Protein AF-A0A969KIC5-F1 (afdb_monomer)

Sequence (297 aa):
MKNYTYLIVLMLLSTVVNAKIATIKGKVTSPREQTVHLSMYADLITFEPMQYEVTLNDDNTFSIDVQLFESTVATLTHGNSSIEIFLEAEDNLNIEFHGWDLEATALFSGKGGENNYYLNKSSRKFKRLSDDYITYQMSHLNPDDFKSYMDKMRQKRLAFLEKVKSEINFSPAFDAYAKADIHYWWAHSLMQYRWEHPFYNDLVAPMALPDTYFSFLNEIAIKNDDAVSNLKYIYFLDQYLEYKNSKEVRYNKYGAPIREDYRGAKRFWMEKRCIMFWRMRFTLSVKTKTLIQLEMK

Structure (mmCIF, N/CA/C/O backbone):
data_AF-A0A969KIC5-F1
#
_entry.id   AF-A0A969KIC5-F1
#
loop_
_atom_site.group_PDB
_atom_site.id
_atom_site.type_symbol
_atom_site.label_atom_id
_atom_site.label_alt_id
_atom_site.label_comp_id
_atom_site.label_asym_id
_atom_site.label_entity_id
_atom_site.label_seq_id
_atom_site.pdbx_PDB_ins_code
_atom_site.Cartn_x
_atom_site.Cartn_y
_atom_site.Cartn_z
_atom_site.occupancy
_atom_site.B_iso_or_equiv
_atom_site.auth_seq_id
_atom_site.auth_comp_id
_atom_site.auth_asym_id
_atom_site.auth_atom_id
_atom_site.pdbx_PDB_model_num
ATOM 1 N N . MET A 1 1 ? 24.649 -55.116 17.431 1.00 45.09 1 MET A N 1
ATOM 2 C CA . MET A 1 1 ? 23.907 -54.309 16.439 1.00 45.09 1 MET A CA 1
ATOM 3 C C . MET A 1 1 ? 23.071 -53.306 17.211 1.00 45.09 1 MET A C 1
ATOM 5 O O . MET A 1 1 ? 22.211 -53.720 17.972 1.00 45.09 1 MET A O 1
ATOM 9 N N . LYS A 1 2 ? 23.467 -52.030 17.169 1.00 45.47 2 LYS A N 1
ATOM 10 C CA . LYS A 1 2 ? 22.952 -50.967 18.041 1.00 45.47 2 LYS A CA 1
ATOM 11 C C . LYS A 1 2 ? 21.660 -50.369 17.478 1.00 45.47 2 LYS A C 1
ATOM 13 O O . LYS A 1 2 ? 21.526 -50.189 16.274 1.00 45.47 2 LYS A O 1
ATOM 18 N N . ASN A 1 3 ? 20.756 -50.086 18.405 1.00 52.81 3 ASN A N 1
ATOM 19 C CA . ASN A 1 3 ? 19.441 -49.473 18.270 1.00 52.81 3 ASN A CA 1
ATOM 20 C C . ASN A 1 3 ? 19.463 -48.179 17.432 1.00 52.81 3 ASN A C 1
ATOM 22 O O . ASN A 1 3 ? 19.987 -47.168 17.889 1.00 52.81 3 ASN A O 1
ATOM 26 N N . TYR A 1 4 ? 18.836 -48.200 16.252 1.00 52.50 4 TYR A N 1
ATOM 27 C CA . TYR A 1 4 ? 18.540 -47.002 15.444 1.00 52.50 4 TYR A CA 1
ATOM 28 C C . TYR A 1 4 ? 17.033 -46.745 15.274 1.00 52.50 4 TYR A C 1
ATOM 30 O O . TYR A 1 4 ? 16.631 -45.832 14.562 1.00 52.50 4 TYR A O 1
ATOM 38 N N . THR A 1 5 ? 16.172 -47.504 15.955 1.00 52.22 5 THR A N 1
ATOM 39 C CA . THR A 1 5 ? 14.711 -47.395 15.814 1.00 52.22 5 THR A CA 1
ATOM 40 C C . THR A 1 5 ? 14.075 -46.234 16.584 1.00 52.22 5 THR A C 1
ATOM 42 O O . THR A 1 5 ? 12.902 -45.954 16.373 1.00 52.22 5 THR A O 1
ATOM 45 N N . TYR A 1 6 ? 14.829 -45.501 17.410 1.00 50.88 6 TYR A N 1
ATOM 46 C CA . TYR A 1 6 ? 14.308 -44.342 18.154 1.00 50.88 6 TYR A CA 1
ATOM 47 C C . TYR A 1 6 ? 14.596 -42.978 17.508 1.00 50.88 6 TYR A C 1
ATOM 49 O O . TYR A 1 6 ? 14.107 -41.970 18.009 1.00 50.88 6 TYR A O 1
ATOM 57 N N . LEU A 1 7 ? 15.338 -42.912 16.392 1.00 46.47 7 LEU A N 1
ATOM 58 C CA . LEU A 1 7 ? 15.704 -41.620 15.789 1.00 46.47 7 LEU A CA 1
ATOM 59 C C . LEU A 1 7 ? 14.705 -41.087 14.744 1.00 46.47 7 LEU A C 1
ATOM 61 O O . LEU A 1 7 ? 14.813 -39.933 14.352 1.00 46.47 7 LEU A O 1
ATOM 65 N N . ILE A 1 8 ? 13.730 -41.890 14.300 1.00 49.88 8 ILE A N 1
ATOM 66 C CA . ILE A 1 8 ? 12.783 -41.493 13.234 1.00 49.88 8 ILE A CA 1
ATOM 67 C C . ILE A 1 8 ? 11.450 -40.961 13.797 1.00 49.88 8 ILE A C 1
ATOM 69 O O . ILE A 1 8 ? 10.728 -40.249 13.109 1.00 49.88 8 ILE A O 1
ATOM 73 N N . VAL A 1 9 ? 11.140 -41.201 15.076 1.00 44.19 9 VAL A N 1
ATOM 74 C CA . VAL A 1 9 ? 9.880 -40.730 15.694 1.00 44.19 9 VAL A CA 1
ATOM 75 C C . VAL A 1 9 ? 9.958 -39.264 16.163 1.00 44.19 9 VAL A C 1
ATOM 77 O O . VAL A 1 9 ? 8.931 -38.642 16.409 1.00 44.19 9 VAL A O 1
ATOM 80 N N . LEU A 1 10 ? 11.149 -38.652 16.208 1.00 43.41 10 LEU A N 1
ATOM 81 C CA . LEU A 1 10 ? 11.321 -37.259 16.652 1.00 43.41 10 LEU A CA 1
ATOM 82 C C . LEU A 1 10 ? 11.223 -36.205 15.525 1.00 43.41 10 LEU A C 1
ATOM 84 O O . LEU A 1 10 ? 11.461 -35.028 15.775 1.00 43.41 10 LEU A O 1
ATOM 88 N N . MET A 1 11 ? 10.876 -36.605 14.295 1.00 44.38 11 MET A N 1
ATOM 89 C CA . MET A 1 11 ? 10.764 -35.714 13.122 1.00 44.38 11 MET A CA 1
ATOM 90 C C . MET A 1 11 ? 9.308 -35.468 12.678 1.00 44.38 11 MET A C 1
ATOM 92 O O . MET A 1 11 ? 9.053 -35.085 11.542 1.00 44.38 11 MET A O 1
ATOM 96 N N . LEU A 1 12 ? 8.349 -35.691 13.582 1.00 46.16 12 LEU A N 1
ATOM 97 C CA . LEU A 1 12 ? 6.929 -35.352 13.420 1.00 46.16 12 LEU A CA 1
ATOM 98 C C . LEU A 1 12 ? 6.466 -34.342 14.485 1.00 46.16 12 LEU A C 1
ATOM 100 O O . LEU A 1 12 ? 5.304 -34.330 14.875 1.00 46.16 12 LEU A O 1
ATOM 104 N N . LEU A 1 13 ? 7.350 -33.444 14.937 1.00 45.72 13 LEU A N 1
ATOM 105 C CA . LEU A 1 13 ? 6.880 -32.127 15.370 1.00 45.72 13 LEU A CA 1
ATOM 106 C C . LEU A 1 13 ? 6.579 -31.330 14.098 1.00 45.72 13 LEU A C 1
ATOM 108 O O . LEU A 1 13 ? 7.362 -30.491 13.659 1.00 45.72 13 LEU A O 1
ATOM 112 N N . SER A 1 14 ? 5.441 -31.627 13.470 1.00 47.59 14 SER A N 1
ATOM 113 C CA . SER A 1 14 ? 4.780 -30.627 12.645 1.00 47.59 14 SER A CA 1
ATOM 114 C C . SER A 1 14 ? 4.583 -29.424 13.555 1.00 47.59 14 SER A C 1
ATOM 116 O O . SER A 1 14 ? 3.845 -29.514 14.539 1.00 47.59 14 SER A O 1
ATOM 118 N N . THR A 1 15 ? 5.282 -28.326 13.287 1.00 48.81 15 THR A N 1
ATOM 119 C CA . THR A 1 15 ? 4.901 -27.031 13.834 1.00 48.81 15 THR A CA 1
ATOM 120 C C . THR A 1 15 ? 3.449 -26.836 13.440 1.00 48.81 15 THR A C 1
ATOM 122 O O . THR A 1 15 ? 3.148 -26.571 12.277 1.00 48.81 15 THR A O 1
ATOM 125 N N . VAL A 1 16 ? 2.535 -27.054 14.384 1.00 50.59 16 VAL A N 1
ATOM 126 C CA . VAL A 1 16 ? 1.173 -26.569 14.242 1.00 50.59 16 VAL A CA 1
ATOM 127 C C . VAL A 1 16 ? 1.362 -25.063 14.198 1.00 50.59 16 VAL A C 1
ATOM 129 O O . VAL A 1 16 ? 1.680 -24.456 15.222 1.00 50.59 16 VAL A O 1
ATOM 132 N N . VAL A 1 17 ? 1.323 -24.482 12.997 1.00 55.88 17 VAL A N 1
ATOM 133 C CA . VAL A 1 17 ? 1.267 -23.031 12.843 1.00 55.88 17 VAL A CA 1
ATOM 134 C C . VAL A 1 17 ? -0.050 -22.651 13.489 1.00 55.88 17 VAL A C 1
ATOM 136 O O . VAL A 1 17 ? -1.122 -22.864 12.929 1.00 55.88 17 VAL A O 1
ATOM 139 N N . ASN A 1 18 ? 0.033 -22.259 14.754 1.00 62.75 18 ASN A N 1
ATOM 140 C CA . ASN A 1 18 ? -1.142 -21.996 15.548 1.00 62.75 18 ASN A CA 1
ATOM 141 C C . ASN A 1 18 ? -1.641 -20.630 15.096 1.00 62.75 18 ASN A C 1
ATOM 143 O O . ASN A 1 18 ? -0.952 -19.633 15.319 1.00 62.75 18 ASN A O 1
ATOM 147 N N . ALA A 1 19 ? -2.773 -20.609 14.392 1.00 73.19 19 ALA A N 1
ATOM 148 C CA . ALA A 1 19 ? -3.391 -19.370 13.957 1.00 73.19 19 ALA A CA 1
ATOM 149 C C . ALA A 1 19 ? -3.597 -18.482 15.188 1.00 73.19 19 ALA A C 1
ATOM 151 O O . ALA A 1 19 ? -4.189 -18.904 16.186 1.00 73.19 19 ALA A O 1
ATOM 152 N N . LYS A 1 20 ? -3.045 -17.272 15.144 1.00 88.06 20 LYS A N 1
ATOM 153 C CA . LYS A 1 20 ? -3.158 -16.309 16.238 1.00 88.06 20 LYS A CA 1
ATOM 154 C C . LYS A 1 20 ? -4.278 -15.334 15.928 1.00 88.06 20 LYS A C 1
ATOM 156 O O . LYS A 1 20 ? -4.526 -15.023 14.770 1.00 88.06 20 LYS A O 1
ATOM 161 N N . ILE A 1 21 ? -4.959 -14.854 16.960 1.00 93.44 21 ILE A N 1
ATOM 162 C CA . ILE A 1 21 ? -6.089 -13.941 16.785 1.00 93.44 21 ILE A CA 1
ATOM 163 C C . ILE A 1 21 ? -5.585 -12.499 16.843 1.00 93.44 21 ILE A C 1
ATOM 165 O O . ILE A 1 21 ? -4.822 -12.148 17.743 1.00 93.44 21 ILE A O 1
ATOM 169 N N . ALA A 1 22 ? -6.021 -11.679 15.893 1.00 96.75 22 ALA A N 1
ATOM 170 C CA . ALA A 1 22 ? -6.024 -10.227 15.997 1.00 96.75 22 ALA A CA 1
ATOM 171 C C . ALA A 1 22 ? -7.465 -9.755 16.184 1.00 96.75 22 ALA A C 1
ATOM 173 O O . ALA A 1 22 ? -8.355 -10.177 15.446 1.00 96.75 22 ALA A O 1
ATOM 174 N N . THR A 1 23 ? -7.692 -8.875 17.151 1.00 98.00 23 THR A N 1
ATOM 175 C CA . THR A 1 23 ? -9.021 -8.342 17.444 1.00 98.00 23 THR A CA 1
ATOM 176 C C . THR A 1 23 ? -9.088 -6.884 17.012 1.00 98.00 23 THR A C 1
ATOM 178 O O . THR A 1 23 ? -8.316 -6.049 17.487 1.00 98.00 23 THR A O 1
ATOM 181 N N . ILE A 1 24 ? -10.035 -6.567 16.131 1.00 98.38 24 ILE A N 1
ATOM 182 C CA . ILE A 1 24 ? -10.383 -5.194 15.763 1.00 98.38 24 ILE A CA 1
ATOM 183 C C . ILE A 1 24 ? -11.684 -4.833 16.458 1.00 98.38 24 ILE A C 1
ATOM 185 O O . ILE A 1 24 ? -12.711 -5.467 16.235 1.00 98.38 24 ILE A O 1
ATOM 189 N N . LYS A 1 25 ? -11.653 -3.782 17.266 1.00 98.44 25 LYS A N 1
ATOM 190 C CA . LYS A 1 25 ? -12.832 -3.165 17.865 1.00 98.44 25 LYS A CA 1
ATOM 191 C C . LYS A 1 25 ? -12.996 -1.768 17.313 1.00 98.44 25 LYS A C 1
ATOM 193 O O . LYS A 1 25 ? -12.024 -1.112 16.939 1.00 98.44 25 LYS A O 1
ATOM 198 N N . GLY A 1 26 ? -14.219 -1.274 17.298 1.00 97.88 26 GLY A N 1
ATOM 199 C CA . GLY A 1 26 ? -14.413 0.108 16.914 1.00 97.88 26 GLY A CA 1
ATOM 200 C C . GLY A 1 26 ? -15.764 0.669 17.266 1.00 97.88 26 GLY A C 1
ATOM 201 O O . GLY A 1 26 ? -16.660 -0.044 17.716 1.00 97.88 26 GLY A O 1
ATOM 202 N N . LYS A 1 27 ? -15.875 1.978 17.059 1.00 98.38 27 LYS A N 1
ATOM 203 C CA . LYS A 1 27 ? -17.087 2.755 17.283 1.00 98.38 27 LYS A CA 1
ATOM 204 C C . LYS A 1 27 ? -17.329 3.678 16.101 1.00 98.38 27 LYS A C 1
ATOM 206 O O . LYS A 1 27 ? -16.450 4.454 15.720 1.00 98.38 27 LYS A O 1
ATOM 211 N N . VAL A 1 28 ? -18.538 3.616 15.554 1.00 98.31 28 VAL A N 1
ATOM 212 C CA . VAL A 1 28 ? -18.959 4.457 14.436 1.00 98.31 28 VAL A CA 1
ATOM 213 C C . VAL A 1 28 ? -19.839 5.583 14.961 1.00 98.31 28 VAL A C 1
ATOM 215 O O . VAL A 1 28 ? -20.953 5.367 15.431 1.00 98.31 28 VAL A O 1
ATOM 218 N N . THR A 1 29 ? -19.351 6.816 14.887 1.00 97.75 29 THR A N 1
ATOM 219 C CA . THR A 1 29 ? -20.169 7.997 15.185 1.00 97.75 29 THR A CA 1
ATOM 220 C C . THR A 1 29 ? -21.013 8.352 13.964 1.00 97.75 29 THR A C 1
ATOM 222 O O . THR A 1 29 ? -20.494 8.402 12.851 1.00 97.75 29 THR A O 1
ATOM 225 N N . SER A 1 30 ? -22.316 8.584 14.159 1.00 96.38 30 SER A N 1
ATOM 226 C CA . SER A 1 30 ? -23.270 8.879 13.075 1.00 96.38 30 SER A CA 1
ATOM 227 C C . SER A 1 30 ? -23.182 7.866 11.915 1.00 96.38 30 SER A C 1
ATOM 229 O O . SER A 1 30 ? -22.809 8.254 10.801 1.00 96.38 30 SER A O 1
ATOM 231 N N . PRO A 1 31 ? -23.454 6.570 12.172 1.00 95.00 31 PRO A N 1
ATOM 232 C CA . PRO A 1 31 ? -23.294 5.521 11.171 1.00 95.00 31 PRO A CA 1
ATOM 233 C C . PRO A 1 31 ? -24.141 5.805 9.931 1.00 95.00 31 PRO A C 1
ATOM 235 O O . PRO A 1 31 ? -25.306 6.196 10.026 1.00 95.00 31 PRO A O 1
ATOM 238 N N . ARG A 1 32 ? -23.538 5.612 8.756 1.00 92.75 32 ARG A N 1
ATOM 239 C CA . ARG A 1 32 ? -24.237 5.731 7.470 1.00 92.75 32 ARG A CA 1
ATOM 240 C C . ARG A 1 32 ? -24.986 4.444 7.126 1.00 92.75 32 ARG A C 1
ATOM 242 O O . ARG A 1 32 ? -26.032 4.488 6.487 1.00 92.75 32 ARG A O 1
ATOM 249 N N . GLU A 1 33 ? -24.436 3.319 7.563 1.00 94.88 33 GLU A N 1
ATOM 250 C CA . GLU A 1 33 ? -24.971 1.967 7.414 1.00 94.88 33 GLU A CA 1
ATOM 251 C C . GLU A 1 33 ? -24.835 1.228 8.746 1.00 94.88 33 GLU A C 1
ATOM 253 O O . GLU A 1 33 ? -24.077 1.652 9.612 1.00 94.88 33 GLU A O 1
ATOM 258 N N . GLN A 1 34 ? -25.551 0.119 8.926 1.00 96.56 34 GLN A N 1
ATOM 259 C CA . GLN A 1 34 ? -25.470 -0.664 10.166 1.00 96.56 34 GLN A CA 1
ATOM 260 C C . GLN A 1 34 ? -24.435 -1.789 10.109 1.00 96.56 34 GLN A C 1
ATOM 262 O O . GLN A 1 34 ? -24.426 -2.659 10.976 1.00 96.56 34 GLN A O 1
ATOM 267 N N . THR A 1 35 ? -23.560 -1.786 9.104 1.00 97.56 35 THR A N 1
ATOM 268 C CA . THR A 1 35 ? -22.546 -2.820 8.894 1.00 97.56 35 THR A CA 1
ATOM 269 C C . THR A 1 35 ? -21.146 -2.228 8.777 1.00 97.56 35 THR A C 1
ATOM 271 O O . THR A 1 35 ? -20.933 -1.085 8.360 1.00 97.56 35 THR A O 1
ATOM 274 N N . VAL A 1 36 ? -20.166 -3.037 9.163 1.00 98.06 36 VAL A N 1
ATOM 275 C CA . VAL A 1 36 ? -18.746 -2.826 8.898 1.00 98.06 36 VAL A CA 1
ATOM 276 C C . VAL A 1 36 ? -18.223 -4.079 8.214 1.00 98.06 36 VAL A C 1
ATOM 278 O O . VAL A 1 36 ? -18.491 -5.197 8.658 1.00 98.06 36 VAL A O 1
ATOM 281 N N . HIS A 1 37 ? -17.473 -3.886 7.134 1.00 98.12 37 HIS A N 1
ATOM 282 C CA . HIS A 1 37 ? -16.877 -4.972 6.369 1.00 98.12 37 HIS A CA 1
ATOM 283 C C . HIS A 1 37 ? -15.360 -4.942 6.524 1.00 98.12 37 HIS A C 1
ATOM 285 O O . HIS A 1 37 ? -14.740 -3.880 6.463 1.00 98.12 37 HIS A O 1
ATOM 291 N N . LEU A 1 38 ? -14.755 -6.113 6.678 1.00 98.12 38 LEU A N 1
ATOM 292 C CA . LEU A 1 38 ? -13.312 -6.298 6.628 1.00 98.12 38 LEU A CA 1
ATOM 293 C C . LEU A 1 38 ? -12.993 -7.299 5.523 1.00 98.12 38 LEU A C 1
ATOM 295 O O . LEU A 1 38 ? -13.534 -8.401 5.522 1.00 98.12 38 LEU A O 1
ATOM 299 N N . SER A 1 39 ? -12.115 -6.940 4.594 1.00 96.69 39 SER A N 1
ATOM 300 C CA . SER A 1 39 ? -11.694 -7.828 3.508 1.00 96.69 39 SER A CA 1
ATOM 301 C C . SER A 1 39 ? -10.179 -7.906 3.407 1.00 96.69 39 SER A C 1
ATOM 303 O O . SER A 1 39 ? -9.510 -6.879 3.459 1.00 96.69 39 SER A O 1
ATOM 305 N N . MET A 1 40 ? -9.643 -9.101 3.200 1.00 94.00 40 MET A N 1
ATOM 306 C CA . MET A 1 40 ? -8.222 -9.346 2.950 1.00 94.00 40 MET A CA 1
ATOM 307 C C . MET A 1 40 ? -8.044 -10.581 2.062 1.00 94.00 40 MET A C 1
ATOM 309 O O . MET A 1 40 ? -9.027 -11.188 1.629 1.00 94.00 40 MET A O 1
ATOM 313 N N . TYR A 1 41 ? -6.798 -10.961 1.796 1.00 89.12 41 TYR A N 1
ATOM 314 C CA . TYR A 1 41 ? -6.479 -12.260 1.212 1.00 89.12 41 TYR A CA 1
ATOM 315 C C . TYR A 1 41 ? -5.992 -13.200 2.313 1.00 89.12 41 TYR A C 1
ATOM 317 O O . TYR A 1 41 ? -5.125 -12.821 3.095 1.00 89.12 41 TYR A O 1
ATOM 325 N N . ALA A 1 42 ? -6.544 -14.412 2.363 1.00 83.50 42 ALA A N 1
ATOM 326 C CA . ALA A 1 42 ? -6.047 -15.477 3.233 1.00 83.50 42 ALA A CA 1
ATOM 327 C C . ALA A 1 42 ? -4.637 -15.925 2.811 1.00 83.50 42 ALA A C 1
ATOM 329 O O . ALA A 1 42 ? -3.823 -16.297 3.650 1.00 83.50 42 ALA A O 1
ATOM 330 N N . ASP A 1 43 ? -4.366 -15.863 1.505 1.00 80.25 43 ASP A N 1
ATOM 331 C CA . ASP A 1 43 ? -3.092 -16.196 0.877 1.00 80.25 43 ASP A CA 1
ATOM 332 C C . ASP A 1 43 ? -2.892 -15.281 -0.349 1.00 80.25 43 ASP A C 1
ATOM 334 O O . ASP A 1 43 ? -3.729 -15.231 -1.258 1.00 80.25 43 ASP A O 1
ATOM 338 N N . LEU A 1 44 ? -1.785 -14.529 -0.372 1.00 78.25 44 LEU A N 1
ATOM 339 C CA . LEU A 1 44 ? -1.452 -13.584 -1.447 1.00 78.25 44 LEU A CA 1
ATOM 340 C C . LEU A 1 44 ? -0.955 -14.251 -2.739 1.00 78.25 44 LEU A C 1
ATOM 342 O O . LEU A 1 44 ? -0.896 -13.597 -3.778 1.00 78.25 44 LEU A O 1
ATOM 346 N N . ILE A 1 45 ? -0.607 -15.536 -2.703 1.00 76.00 45 ILE A N 1
ATOM 347 C CA . ILE A 1 45 ? -0.204 -16.323 -3.872 1.00 76.00 45 ILE A CA 1
ATOM 348 C C . ILE A 1 45 ? -1.445 -16.834 -4.605 1.00 76.00 45 ILE A C 1
ATOM 350 O O . ILE A 1 45 ? -1.537 -16.735 -5.833 1.00 76.00 45 ILE A O 1
ATOM 354 N N . THR A 1 46 ? -2.411 -17.393 -3.871 1.00 80.31 46 THR A N 1
ATOM 355 C CA . THR A 1 46 ? -3.658 -17.913 -4.461 1.00 80.31 46 THR A CA 1
ATOM 356 C C . THR A 1 46 ? -4.717 -16.829 -4.663 1.00 80.31 46 THR A C 1
ATOM 358 O O . THR A 1 46 ? -5.636 -17.029 -5.463 1.00 80.31 46 THR A O 1
ATOM 361 N N . PHE A 1 47 ? -4.563 -15.674 -4.002 1.00 82.19 47 PHE A N 1
ATOM 362 C CA . PHE A 1 47 ? -5.552 -14.594 -3.931 1.00 82.19 47 PHE A CA 1
ATOM 363 C C . PHE A 1 47 ? -6.907 -15.076 -3.395 1.00 82.19 47 PHE A C 1
ATOM 365 O O . PHE A 1 47 ? -7.962 -14.599 -3.824 1.00 82.19 47 PHE A O 1
ATOM 372 N N . GLU A 1 48 ? -6.891 -16.040 -2.473 1.00 85.06 48 GLU A N 1
ATOM 373 C CA . GLU A 1 48 ? -8.103 -16.514 -1.814 1.00 85.06 48 GLU A CA 1
ATOM 374 C C . GLU A 1 48 ? -8.672 -15.399 -0.918 1.00 85.06 48 GLU A C 1
ATOM 376 O O . GLU A 1 48 ? -7.980 -14.936 -0.008 1.00 85.06 48 GLU A O 1
ATOM 381 N N . PRO A 1 49 ? -9.897 -14.907 -1.176 1.00 89.06 49 PRO A N 1
ATOM 382 C CA . PRO A 1 49 ? -10.460 -13.809 -0.407 1.00 89.06 49 PRO A CA 1
ATOM 383 C C . PRO A 1 49 ? -10.921 -14.286 0.973 1.00 89.06 49 PRO A C 1
ATOM 385 O O . PRO A 1 49 ? -11.558 -15.328 1.106 1.00 89.06 49 PRO A O 1
ATOM 388 N N . MET A 1 50 ? -10.683 -13.460 1.984 1.00 91.62 50 MET A N 1
ATOM 389 C CA . MET A 1 50 ? -11.232 -13.604 3.328 1.00 91.62 50 MET A CA 1
ATOM 390 C C . MET A 1 50 ? -12.032 -12.347 3.660 1.00 91.62 50 MET A C 1
ATOM 392 O O . MET A 1 50 ? -11.541 -11.229 3.492 1.00 91.62 50 MET A O 1
ATOM 396 N N . GLN A 1 51 ? -13.281 -12.521 4.089 1.00 95.44 51 GLN A N 1
ATOM 397 C CA . GLN A 1 51 ? -14.202 -11.417 4.341 1.00 95.44 51 GLN A CA 1
ATOM 398 C C . GLN A 1 51 ? -14.962 -11.624 5.645 1.00 95.44 51 GLN A C 1
ATOM 400 O O . GLN A 1 51 ? -15.375 -12.736 5.967 1.00 95.44 51 GLN A O 1
ATOM 405 N N . TYR A 1 52 ? -15.176 -10.524 6.353 1.00 96.94 52 TYR A N 1
ATOM 406 C CA . TYR A 1 52 ? -16.006 -10.436 7.540 1.00 96.94 52 TYR A CA 1
ATOM 407 C C . TYR A 1 52 ? -17.016 -9.316 7.335 1.00 96.94 52 TYR A C 1
ATOM 409 O O . TYR A 1 52 ? -16.681 -8.251 6.816 1.00 96.94 52 TYR A O 1
ATOM 417 N N . GLU A 1 53 ? -18.239 -9.550 7.781 1.00 97.44 53 GLU A N 1
ATOM 418 C CA . GLU A 1 53 ? -19.288 -8.547 7.867 1.00 97.44 53 GLU A CA 1
ATOM 419 C C . GLU A 1 53 ? -19.865 -8.613 9.274 1.00 97.44 53 GLU A C 1
ATOM 421 O O . GLU A 1 53 ? -20.249 -9.686 9.741 1.00 97.44 53 GLU A O 1
ATOM 426 N N . VAL A 1 54 ? -19.878 -7.476 9.963 1.00 97.69 54 VAL A N 1
ATOM 427 C CA . VAL A 1 54 ? -20.398 -7.371 11.326 1.00 97.69 54 VAL A CA 1
ATOM 428 C C . VAL A 1 54 ? -21.418 -6.249 11.383 1.00 97.69 54 VAL A C 1
ATOM 430 O O . VAL A 1 54 ? -21.175 -5.144 10.896 1.00 97.69 54 VAL A O 1
ATOM 433 N N . THR A 1 55 ? -22.570 -6.548 11.978 1.00 98.12 55 THR A N 1
ATOM 434 C CA . THR A 1 55 ? -23.598 -5.556 12.293 1.00 98.12 55 THR A CA 1
ATOM 435 C C . THR A 1 55 ? -23.193 -4.779 13.541 1.00 98.12 55 THR A C 1
ATOM 437 O O . THR A 1 55 ? -22.681 -5.363 14.496 1.00 98.12 55 THR A O 1
ATOM 440 N N . LEU A 1 56 ? -23.410 -3.466 13.533 1.00 98.19 56 LEU A N 1
ATOM 441 C CA . LEU A 1 56 ? -23.163 -2.618 14.694 1.00 98.19 56 LEU A CA 1
ATOM 442 C C . LEU A 1 56 ? -24.082 -3.010 15.861 1.00 98.19 56 LEU A C 1
ATOM 444 O O . LEU A 1 56 ? -25.255 -3.324 15.665 1.00 98.19 56 LEU A O 1
ATOM 448 N N . ASN A 1 57 ? -23.546 -2.953 17.077 1.00 98.06 57 ASN A N 1
ATOM 449 C CA . ASN A 1 57 ? -24.333 -3.037 18.304 1.00 98.06 57 ASN A CA 1
ATOM 450 C C . ASN A 1 57 ? -25.197 -1.773 18.481 1.00 98.06 57 ASN A C 1
ATOM 452 O O . ASN A 1 57 ? -24.949 -0.748 17.844 1.00 98.06 57 ASN A O 1
ATOM 456 N N . ASP A 1 58 ? -26.147 -1.804 19.421 1.00 97.12 58 ASP A N 1
ATOM 457 C CA . ASP A 1 58 ? -27.042 -0.671 19.727 1.00 97.12 58 ASP A CA 1
ATOM 458 C C . ASP A 1 58 ? -26.299 0.631 20.103 1.00 97.12 58 ASP A C 1
ATOM 460 O O . ASP A 1 58 ? -26.825 1.731 19.935 1.00 97.12 58 ASP A O 1
ATOM 464 N N . ASP A 1 59 ? -25.062 0.528 20.600 1.00 97.44 59 ASP A N 1
ATOM 465 C CA . ASP A 1 59 ? -24.186 1.658 20.936 1.00 97.44 59 ASP A CA 1
ATOM 466 C C . ASP A 1 59 ? -23.234 2.075 19.790 1.00 97.44 59 ASP A C 1
ATOM 468 O O . ASP A 1 59 ? -22.301 2.863 19.994 1.00 97.44 59 ASP A O 1
ATOM 472 N N . ASN A 1 60 ? -23.492 1.574 18.577 1.00 98.25 60 ASN A N 1
ATOM 473 C CA . ASN A 1 60 ? -22.705 1.733 17.352 1.00 98.25 60 ASN A CA 1
ATOM 474 C C . ASN A 1 60 ? -21.268 1.192 17.438 1.00 98.25 60 ASN A C 1
ATOM 476 O O . ASN A 1 60 ? -20.371 1.679 16.738 1.00 98.25 60 ASN A O 1
ATOM 480 N N . THR A 1 61 ? -21.024 0.206 18.301 1.00 98.56 61 THR A N 1
ATOM 481 C CA . THR A 1 61 ? -19.734 -0.492 18.375 1.00 98.56 61 THR A CA 1
ATOM 482 C C . THR A 1 61 ? -19.707 -1.759 17.523 1.00 98.56 61 THR A C 1
ATOM 484 O O . THR A 1 61 ? -20.748 -2.308 17.169 1.00 98.56 61 THR A O 1
ATOM 487 N N . PHE A 1 62 ? -18.508 -2.242 17.192 1.00 98.50 62 PHE A N 1
ATOM 488 C CA . PHE A 1 62 ? -18.292 -3.534 16.536 1.00 98.50 62 PHE A CA 1
ATOM 489 C C . PHE A 1 62 ? -17.028 -4.225 17.061 1.00 98.50 62 PHE A C 1
ATOM 491 O O . PHE A 1 62 ? -16.137 -3.577 17.616 1.00 98.50 62 PHE A O 1
ATOM 498 N N . SER A 1 63 ? -16.945 -5.543 16.859 1.00 98.25 63 SER A N 1
ATOM 499 C CA . SER A 1 63 ? -15.758 -6.356 17.142 1.00 98.25 63 SER A CA 1
ATOM 500 C C . SER A 1 63 ? -15.595 -7.433 16.070 1.00 98.25 63 SER A C 1
ATOM 502 O O . SER A 1 63 ? -16.566 -8.100 15.721 1.00 98.25 63 SER A O 1
ATOM 504 N N . ILE A 1 64 ? -14.377 -7.609 15.564 1.00 98.00 64 ILE A N 1
ATOM 505 C CA . ILE A 1 64 ? -14.003 -8.622 14.571 1.00 98.00 64 ILE A CA 1
ATOM 506 C C . ILE A 1 64 ? -12.758 -9.341 15.085 1.00 98.00 64 ILE A C 1
ATOM 5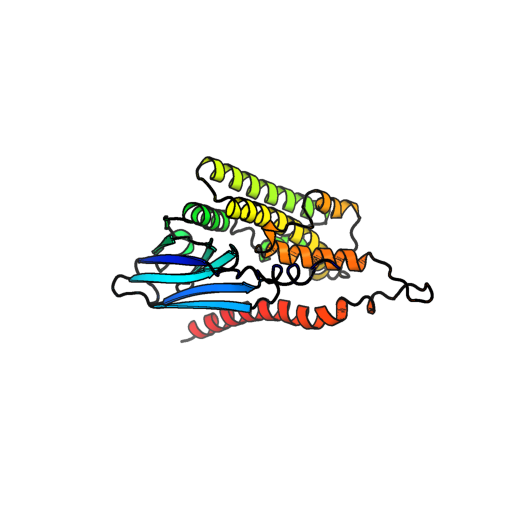08 O O . ILE A 1 64 ? -11.738 -8.698 15.324 1.00 98.00 64 ILE A O 1
ATOM 512 N N . ASP A 1 65 ? -12.835 -10.664 15.212 1.00 96.81 65 ASP A N 1
ATOM 513 C CA . ASP A 1 65 ? -11.684 -11.516 15.511 1.00 96.81 65 ASP A CA 1
ATOM 514 C C . ASP A 1 65 ? -11.200 -12.187 14.224 1.00 96.81 65 ASP A C 1
ATOM 516 O O . ASP A 1 65 ? -11.934 -12.928 13.566 1.00 96.81 65 ASP A O 1
ATOM 520 N N . VAL A 1 66 ? -9.948 -11.918 13.865 1.00 94.88 66 VAL A N 1
ATOM 521 C CA . VAL A 1 66 ? -9.310 -12.410 12.643 1.00 94.88 66 VAL A CA 1
ATOM 522 C C . VAL A 1 66 ? -8.256 -13.439 13.014 1.00 94.88 66 VAL A C 1
ATOM 524 O O . VAL A 1 66 ? -7.378 -13.167 13.830 1.00 94.88 66 VAL A O 1
ATOM 527 N N . GLN A 1 67 ? -8.322 -14.617 12.397 1.00 92.06 67 GLN A N 1
ATOM 528 C CA . GLN A 1 67 ? -7.275 -15.628 12.521 1.00 92.06 67 GLN A CA 1
ATOM 529 C C . GLN A 1 67 ? -6.161 -15.326 11.518 1.00 92.06 67 GLN A C 1
ATOM 531 O O . GLN A 1 67 ? -6.387 -15.340 10.311 1.00 92.06 67 GLN A O 1
ATOM 536 N N . LEU A 1 68 ? -4.964 -15.058 12.031 1.00 88.88 68 LEU A N 1
ATOM 537 C CA . LEU A 1 68 ? -3.778 -14.711 11.261 1.00 88.88 68 LEU A CA 1
ATOM 538 C C . LEU A 1 68 ? -2.730 -15.820 11.342 1.00 88.88 68 LEU A C 1
ATOM 540 O O . LEU A 1 68 ? -2.410 -16.327 12.422 1.00 88.88 68 LEU A O 1
ATOM 544 N N . PHE A 1 69 ? -2.154 -16.143 10.187 1.00 84.50 69 PHE A N 1
ATOM 545 C CA . PHE A 1 69 ? -0.956 -16.978 10.070 1.00 84.50 69 PHE A CA 1
ATOM 546 C C . PHE A 1 69 ? 0.317 -16.126 9.996 1.00 84.50 69 PHE A C 1
ATOM 548 O O . PHE A 1 69 ? 1.361 -16.526 10.505 1.00 84.50 69 PHE A O 1
ATOM 555 N N . GLU A 1 70 ? 0.202 -14.931 9.418 1.00 87.25 70 GLU A N 1
ATOM 556 C CA . GLU A 1 70 ? 1.248 -13.921 9.296 1.00 87.25 70 GLU A CA 1
ATOM 557 C C . GLU A 1 70 ? 0.639 -12.517 9.396 1.00 87.25 70 GLU A C 1
ATOM 559 O O . GLU A 1 70 ? -0.570 -12.339 9.221 1.00 87.25 70 GLU A O 1
ATOM 564 N N . SER A 1 71 ? 1.470 -11.519 9.700 1.00 92.06 71 SER A N 1
ATOM 565 C CA . SER A 1 71 ? 1.031 -10.124 9.723 1.00 92.06 71 SER A CA 1
ATOM 566 C C . SER A 1 71 ? 0.671 -9.665 8.314 1.00 92.06 71 SER A C 1
ATOM 568 O O . SER A 1 71 ? 1.455 -9.863 7.384 1.00 92.06 71 SER A O 1
ATOM 570 N N . THR A 1 72 ? -0.492 -9.040 8.147 1.00 92.31 72 THR A N 1
ATOM 571 C CA . THR A 1 72 ? -1.055 -8.747 6.822 1.00 92.31 72 THR A CA 1
ATOM 572 C C . THR A 1 72 ? -1.844 -7.443 6.800 1.00 92.31 72 THR A C 1
ATOM 574 O O . THR A 1 72 ? -2.168 -6.868 7.841 1.00 92.31 72 THR A O 1
ATOM 577 N N . VAL A 1 73 ? -2.164 -6.974 5.595 1.00 95.44 73 VAL A N 1
ATOM 578 C CA . VAL A 1 73 ? -3.037 -5.820 5.374 1.00 95.44 73 VAL A CA 1
ATOM 579 C C . VAL A 1 73 ? -4.456 -6.289 5.101 1.00 95.44 73 VAL A C 1
ATOM 581 O O . VAL A 1 73 ? -4.698 -7.160 4.267 1.00 95.44 73 VAL A O 1
ATOM 584 N N . ALA A 1 74 ? -5.405 -5.639 5.757 1.00 96.50 74 ALA A N 1
ATOM 585 C CA . ALA A 1 74 ? -6.823 -5.773 5.501 1.00 96.50 74 ALA A CA 1
ATOM 586 C C . ALA A 1 74 ? -7.426 -4.424 5.109 1.00 96.50 74 ALA A C 1
ATOM 588 O O . ALA A 1 74 ? -6.921 -3.362 5.462 1.00 96.50 74 ALA A O 1
ATOM 589 N N . THR A 1 75 ? -8.538 -4.453 4.390 1.00 98.06 75 THR A N 1
ATOM 590 C CA . THR A 1 75 ? -9.329 -3.269 4.065 1.00 98.06 75 THR A CA 1
ATOM 591 C C . THR A 1 75 ? -10.565 -3.241 4.948 1.00 98.06 75 THR A C 1
ATOM 593 O O . THR A 1 75 ? -11.424 -4.116 4.843 1.00 98.06 75 THR A O 1
ATOM 596 N N . LEU A 1 76 ? -10.664 -2.224 5.798 1.00 98.50 76 LEU A N 1
ATOM 597 C CA . LEU A 1 76 ? -11.865 -1.920 6.566 1.00 98.50 76 LEU A CA 1
ATOM 598 C C . LEU A 1 76 ? -12.747 -0.979 5.747 1.00 98.50 76 LEU A C 1
ATOM 600 O O . LEU A 1 76 ? -12.270 0.044 5.259 1.00 98.50 76 LEU A O 1
ATOM 604 N N . THR A 1 77 ? -14.025 -1.314 5.606 1.00 98.19 77 THR A N 1
ATOM 605 C CA . THR A 1 77 ? -14.994 -0.557 4.809 1.00 98.19 77 THR A CA 1
ATOM 606 C C . THR A 1 77 ? -16.259 -0.287 5.614 1.00 98.19 77 THR A C 1
ATOM 608 O O . THR A 1 77 ? -16.784 -1.176 6.286 1.00 98.19 77 THR A O 1
ATOM 611 N N . HIS A 1 78 ? -16.765 0.939 5.510 1.00 97.25 78 HIS A N 1
ATOM 612 C CA . HIS A 1 78 ? -18.068 1.342 6.027 1.00 97.25 78 HIS A CA 1
ATOM 613 C C . HIS A 1 78 ? -18.752 2.261 5.008 1.00 97.25 78 HIS A C 1
ATOM 615 O O . HIS A 1 78 ? -18.223 3.327 4.668 1.00 97.25 78 HIS A O 1
ATOM 621 N N . GLY A 1 79 ? -19.904 1.835 4.481 1.00 93.56 79 GLY A N 1
ATOM 622 C CA . GLY A 1 79 ? -20.541 2.476 3.334 1.00 93.56 79 GLY A CA 1
ATOM 623 C C . GLY A 1 79 ? -19.578 2.650 2.159 1.00 93.56 79 GLY A C 1
ATOM 624 O O . GLY A 1 79 ? -18.954 1.703 1.684 1.00 93.56 79 GLY A O 1
ATOM 625 N N . ASN A 1 80 ? -19.412 3.894 1.708 1.00 92.56 80 ASN A N 1
ATOM 626 C CA . ASN A 1 80 ? -18.577 4.221 0.548 1.00 92.56 80 ASN A CA 1
ATOM 627 C C . ASN A 1 80 ? -17.128 4.594 0.905 1.00 92.56 80 ASN A C 1
ATOM 629 O O . ASN A 1 80 ? -16.393 5.053 0.029 1.00 92.56 80 ASN A O 1
ATOM 633 N N . SER A 1 81 ? -16.719 4.454 2.169 1.00 95.06 81 SER A N 1
ATOM 634 C CA . SER A 1 81 ? -15.379 4.821 2.632 1.00 95.06 81 SER A CA 1
ATOM 635 C C . SER A 1 81 ? -14.613 3.590 3.109 1.00 95.06 81 SER A C 1
ATOM 637 O O . SER A 1 81 ? -15.177 2.707 3.757 1.00 95.06 81 SER A O 1
ATOM 639 N N . SER A 1 82 ? -13.324 3.528 2.777 1.00 96.81 82 SER A N 1
ATOM 640 C CA . SER A 1 82 ? -12.453 2.398 3.098 1.00 96.81 82 SER A CA 1
ATOM 641 C C . SER A 1 82 ? -11.051 2.861 3.474 1.00 96.81 82 SER A C 1
ATOM 643 O O . SER A 1 82 ? -10.535 3.811 2.883 1.00 96.81 82 SER A O 1
ATOM 645 N N . ILE A 1 83 ? -10.418 2.148 4.400 1.00 98.19 83 ILE A N 1
ATOM 646 C CA . ILE A 1 83 ? -9.012 2.327 4.773 1.00 98.19 83 ILE A CA 1
ATOM 647 C C . ILE A 1 83 ? -8.311 0.973 4.802 1.00 98.19 83 ILE A C 1
ATOM 649 O O . ILE A 1 83 ? -8.925 -0.051 5.094 1.00 98.19 83 ILE A O 1
ATOM 653 N N . GLU A 1 84 ? -7.013 0.979 4.531 1.00 97.69 84 GLU A N 1
ATOM 654 C CA . GLU A 1 84 ? -6.154 -0.162 4.830 1.00 97.69 84 GLU A CA 1
ATOM 655 C C . GLU A 1 84 ? -5.758 -0.136 6.308 1.00 97.69 84 GLU A C 1
ATOM 657 O O . GLU A 1 84 ? -5.472 0.930 6.863 1.00 97.69 84 GLU A O 1
ATOM 662 N N . ILE A 1 85 ? -5.735 -1.315 6.923 1.00 98.25 85 ILE A N 1
ATOM 663 C CA . ILE A 1 85 ? -5.222 -1.557 8.265 1.00 98.25 85 ILE A CA 1
ATOM 664 C C . ILE A 1 85 ? -4.212 -2.705 8.229 1.00 98.25 85 ILE A C 1
ATOM 666 O O . ILE A 1 85 ? -4.410 -3.686 7.520 1.00 98.25 85 ILE A O 1
ATOM 670 N N . PHE A 1 86 ? -3.127 -2.586 8.982 1.00 97.69 86 PHE A N 1
ATOM 671 C CA . PHE A 1 86 ? -2.153 -3.645 9.203 1.00 97.69 86 PHE A CA 1
ATOM 672 C C . PHE A 1 86 ? -2.494 -4.383 10.493 1.00 97.69 86 PHE A C 1
ATOM 674 O O . PHE A 1 86 ? -2.715 -3.747 11.527 1.00 97.69 86 PHE A O 1
ATOM 681 N N . LEU A 1 87 ? -2.549 -5.708 10.417 1.00 96.88 87 LEU A N 1
ATOM 682 C CA . LEU A 1 87 ? -2.919 -6.578 11.521 1.00 96.88 87 LEU A CA 1
ATOM 683 C C . LEU A 1 87 ? -1.757 -7.497 11.866 1.00 96.88 87 LEU A C 1
ATOM 685 O O . LEU A 1 87 ? -1.215 -8.183 10.998 1.00 96.88 87 LEU A O 1
ATOM 689 N N . GLU A 1 88 ? -1.420 -7.541 13.147 1.00 95.25 88 GLU A N 1
ATOM 690 C CA . GLU A 1 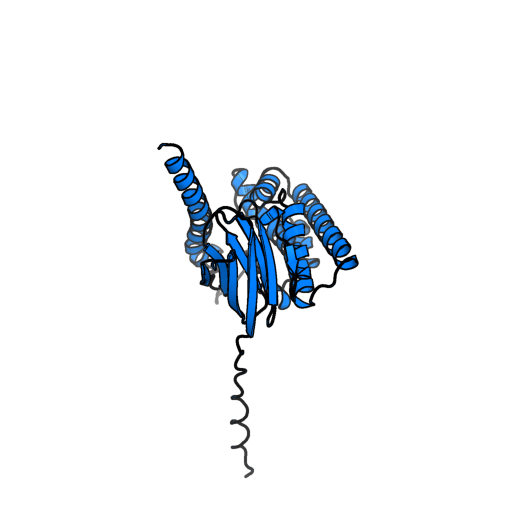88 ? -0.457 -8.476 13.706 1.00 95.25 88 GLU A CA 1
ATOM 691 C C . GLU A 1 88 ? -1.122 -9.408 14.708 1.00 95.25 88 GLU A C 1
ATOM 693 O O . GLU A 1 88 ? -2.162 -9.121 15.305 1.00 95.25 88 GLU A O 1
ATOM 698 N N . ALA A 1 89 ? -0.481 -10.551 14.923 1.00 92.88 89 ALA A N 1
ATOM 699 C CA . ALA A 1 89 ? -0.914 -11.483 15.940 1.00 92.88 89 ALA A CA 1
ATOM 700 C C . ALA A 1 89 ? -1.023 -10.814 17.322 1.00 92.88 89 ALA A C 1
ATOM 702 O O . ALA A 1 89 ? -0.107 -10.124 17.785 1.00 92.88 89 ALA A O 1
ATOM 703 N N . GLU A 1 90 ? -2.129 -11.103 18.013 1.00 93.81 90 GLU A N 1
ATOM 704 C CA . GLU A 1 90 ? -2.440 -10.580 19.344 1.00 93.81 90 GLU A CA 1
ATOM 705 C C . GLU A 1 90 ? -2.605 -9.051 19.367 1.00 93.81 90 GLU A C 1
ATOM 707 O O . GLU A 1 90 ? -2.437 -8.436 20.425 1.00 93.81 90 GLU A O 1
ATOM 712 N N . ASP A 1 91 ? -2.866 -8.410 18.225 1.00 97.00 91 ASP A N 1
ATOM 713 C CA . ASP A 1 91 ? -3.314 -7.021 18.205 1.00 97.00 91 ASP A CA 1
ATOM 714 C C . ASP A 1 91 ? -4.692 -6.886 18.857 1.00 97.00 91 ASP A C 1
ATOM 716 O O . ASP A 1 91 ? -5.555 -7.760 18.763 1.00 97.00 91 ASP A O 1
ATOM 720 N N . ASN A 1 92 ? -4.888 -5.746 19.515 1.00 97.12 92 ASN A N 1
ATOM 721 C CA . ASN A 1 92 ? -6.177 -5.299 20.025 1.00 97.12 92 ASN A CA 1
ATOM 722 C C . ASN A 1 92 ? -6.353 -3.862 19.544 1.00 97.12 92 ASN A C 1
ATOM 724 O O . ASN A 1 92 ? -6.103 -2.901 20.283 1.00 97.12 92 ASN A O 1
ATOM 728 N N . LEU A 1 93 ? -6.671 -3.754 18.258 1.00 98.50 93 LEU A N 1
ATOM 729 C CA . LEU A 1 93 ? -6.762 -2.505 17.527 1.00 98.50 93 LEU A CA 1
ATOM 730 C C . LEU A 1 93 ? -8.135 -1.889 17.773 1.00 98.50 93 LEU A C 1
ATOM 732 O O . LEU A 1 93 ? -9.155 -2.510 17.490 1.00 98.50 93 LEU A O 1
ATOM 736 N N . ASN A 1 94 ? -8.163 -0.656 18.268 1.00 98.62 94 ASN A N 1
ATOM 737 C CA . ASN A 1 94 ? -9.389 0.114 18.434 1.00 98.62 94 ASN A CA 1
ATOM 738 C C . ASN A 1 94 ? -9.435 1.228 17.387 1.00 98.62 94 ASN A C 1
ATOM 740 O O . ASN A 1 94 ? -8.467 1.983 17.252 1.00 98.62 94 ASN A O 1
ATOM 744 N N . ILE A 1 95 ? -10.552 1.333 16.664 1.00 98.56 95 ILE A N 1
ATOM 745 C CA . ILE A 1 95 ? -10.756 2.326 15.605 1.00 98.56 95 ILE A CA 1
ATOM 746 C C . ILE A 1 95 ? -12.061 3.082 15.853 1.00 98.56 95 ILE A C 1
ATOM 748 O O . ILE A 1 95 ? -13.147 2.505 15.814 1.00 98.56 95 ILE A O 1
ATOM 752 N N . GLU A 1 96 ? -11.966 4.388 16.065 1.00 98.62 96 GLU A N 1
ATOM 753 C CA . GLU A 1 96 ? -13.130 5.274 16.136 1.00 98.62 96 GLU A CA 1
ATOM 754 C C . GLU A 1 96 ? -13.180 6.160 14.899 1.00 98.62 96 GLU A C 1
ATOM 756 O O . GLU A 1 96 ? -12.155 6.686 14.473 1.00 98.62 96 GLU A O 1
ATOM 761 N N . PHE A 1 97 ? -14.357 6.330 14.302 1.00 98.62 97 PHE A N 1
ATOM 762 C CA . PHE A 1 97 ? -14.506 7.162 13.109 1.00 98.62 97 PHE A CA 1
ATOM 763 C C . PHE A 1 97 ? -15.929 7.691 12.946 1.00 98.62 97 PHE A C 1
ATOM 765 O O . PHE A 1 97 ? -16.873 7.244 13.601 1.00 98.62 97 PHE A O 1
ATOM 772 N N . HIS A 1 98 ? -16.090 8.662 12.055 1.00 98.12 98 HIS A N 1
ATOM 773 C CA . HIS A 1 98 ? -17.379 9.183 11.626 1.00 98.12 98 HIS A CA 1
ATOM 774 C C . HIS A 1 98 ? -17.881 8.419 10.397 1.00 98.12 98 HIS A C 1
ATOM 776 O O . HIS A 1 98 ? -17.160 8.295 9.407 1.00 98.12 98 HIS A O 1
ATOM 782 N N . GLY A 1 99 ? -19.132 7.948 10.421 1.00 96.56 99 GLY A N 1
ATOM 783 C CA . GLY A 1 99 ? -19.713 7.077 9.388 1.00 96.56 99 GLY A CA 1
ATOM 784 C C . GLY A 1 99 ? -19.769 7.685 7.981 1.00 96.56 99 GLY A C 1
ATOM 785 O O . GLY A 1 99 ? -19.916 6.970 6.993 1.00 96.56 99 GLY A O 1
ATOM 786 N N . TRP A 1 100 ? -19.606 9.004 7.867 1.00 95.06 100 TRP A N 1
ATOM 787 C CA . TRP A 1 100 ? -19.554 9.703 6.580 1.00 95.06 100 TRP A CA 1
ATOM 788 C C . TRP A 1 100 ? -18.151 9.831 5.980 1.00 95.06 100 TRP A C 1
ATOM 790 O O . TRP A 1 100 ? -18.048 10.077 4.780 1.00 95.06 100 TRP A O 1
ATOM 800 N N . ASP A 1 101 ? -17.088 9.682 6.777 1.00 95.31 101 ASP A N 1
ATOM 801 C CA . ASP A 1 101 ? -15.708 9.851 6.307 1.00 95.31 101 ASP A CA 1
ATOM 802 C C . ASP A 1 101 ? -14.712 9.066 7.176 1.00 95.31 101 ASP A C 1
ATOM 804 O O . ASP A 1 101 ? -13.983 9.626 7.997 1.00 95.31 101 ASP A O 1
ATOM 808 N N . LEU A 1 102 ? -14.691 7.744 6.994 1.00 97.06 102 LEU A N 1
ATOM 809 C CA . LEU A 1 102 ? -13.755 6.834 7.661 1.00 97.06 102 LEU A CA 1
ATOM 810 C C . LEU A 1 102 ? -12.298 7.257 7.418 1.00 97.06 102 LEU A C 1
ATOM 812 O O . LEU A 1 102 ? -11.514 7.336 8.359 1.00 97.06 102 LEU A O 1
ATOM 816 N N . GLU A 1 103 ? -11.933 7.557 6.167 1.00 95.62 103 GLU A N 1
ATOM 817 C CA . GLU A 1 103 ? -10.552 7.876 5.793 1.00 95.62 103 GLU A CA 1
ATOM 818 C C . GLU A 1 103 ? -10.015 9.088 6.558 1.00 95.62 103 GLU A C 1
ATOM 820 O O . GLU A 1 103 ? -8.908 9.021 7.095 1.00 95.62 103 GLU A O 1
ATOM 825 N N . ALA A 1 104 ? -10.770 10.189 6.620 1.00 96.38 104 ALA A N 1
ATOM 826 C CA . ALA A 1 104 ? -10.283 11.420 7.232 1.00 96.38 104 ALA A CA 1
ATOM 827 C C . ALA A 1 104 ? -10.407 11.454 8.760 1.00 96.38 104 ALA A C 1
ATOM 829 O O . ALA A 1 104 ? -9.659 12.211 9.389 1.00 96.38 104 ALA A O 1
ATOM 830 N N . THR A 1 105 ? -11.337 10.682 9.334 1.00 97.88 105 THR A N 1
ATOM 831 C CA . THR A 1 105 ? -11.713 10.773 10.757 1.00 97.88 105 THR A CA 1
ATOM 832 C C . THR A 1 105 ? -11.269 9.593 11.613 1.00 97.88 105 THR A C 1
ATOM 834 O O . THR A 1 105 ? -11.418 9.673 12.828 1.00 97.88 105 THR A O 1
ATOM 837 N N . ALA A 1 106 ? -10.711 8.532 11.020 1.00 98.44 106 ALA A N 1
ATOM 838 C CA . ALA A 1 106 ? -10.218 7.380 11.767 1.00 98.44 106 ALA A CA 1
ATOM 839 C C . ALA A 1 106 ? -9.176 7.771 12.829 1.00 98.44 106 ALA A C 1
ATOM 841 O O . ALA A 1 106 ? -8.114 8.326 12.531 1.00 98.44 106 ALA A O 1
ATOM 842 N N . LEU A 1 107 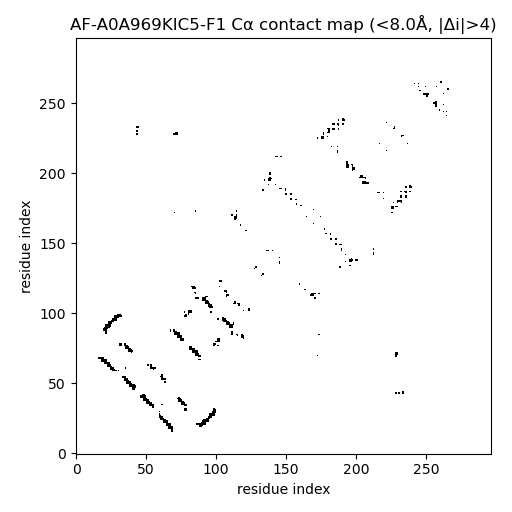? -9.490 7.432 14.076 1.00 98.56 107 LEU A N 1
ATOM 843 C CA . LEU A 1 107 ? -8.627 7.518 15.244 1.00 98.56 107 LEU A CA 1
ATOM 844 C C . LEU A 1 107 ? -8.264 6.100 15.677 1.00 98.56 107 LEU A C 1
ATOM 846 O O . LEU A 1 107 ? -9.143 5.262 15.864 1.00 98.56 107 LEU A O 1
ATOM 850 N N . PHE A 1 108 ? -6.970 5.844 15.847 1.00 98.50 108 PHE A N 1
ATOM 851 C CA . PHE A 1 108 ? -6.440 4.518 16.157 1.00 98.50 108 PHE A CA 1
ATOM 852 C C . PHE A 1 108 ? -5.878 4.484 17.573 1.00 98.50 108 PHE A C 1
ATOM 854 O O . PHE A 1 108 ? -5.178 5.405 17.994 1.00 98.50 108 PHE A O 1
ATOM 861 N N . SER A 1 109 ? -6.158 3.409 18.302 1.00 98.44 109 SER A N 1
ATOM 862 C CA . SER A 1 109 ? -5.602 3.166 19.633 1.00 98.44 109 SER A CA 1
ATOM 863 C C . SER A 1 109 ? -5.489 1.666 19.928 1.00 98.44 109 SER A C 1
ATOM 865 O O . SER A 1 109 ? -5.875 0.826 19.115 1.00 98.44 109 SER A O 1
ATOM 867 N N . GLY A 1 110 ? -4.931 1.315 21.089 1.00 97.56 110 GLY A N 1
ATOM 868 C CA . GLY A 1 110 ? -4.619 -0.071 21.435 1.00 97.56 110 GLY A CA 1
ATOM 869 C C . GLY A 1 110 ? -3.369 -0.602 20.726 1.00 97.56 110 GLY A C 1
ATOM 870 O O . GLY A 1 110 ? -2.631 0.142 20.074 1.00 97.56 110 GLY A O 1
ATOM 871 N N . LYS A 1 111 ? -3.102 -1.902 20.884 1.00 97.38 111 LYS A N 1
ATOM 872 C CA . LYS A 1 111 ? -1.947 -2.549 20.248 1.00 97.38 111 LYS A CA 1
ATOM 873 C C . LYS A 1 111 ? -2.197 -2.640 18.738 1.00 97.38 111 LYS A C 1
ATOM 875 O O . LYS A 1 111 ? -3.267 -3.083 18.331 1.00 97.38 111 LYS A O 1
ATOM 880 N N . GLY A 1 112 ? -1.238 -2.154 17.949 1.00 97.44 112 GLY A N 1
ATOM 881 C CA . GLY A 1 112 ? -1.375 -1.937 16.503 1.00 97.44 112 GLY A CA 1
ATOM 882 C C . GLY A 1 112 ? -1.842 -0.521 16.126 1.00 97.44 112 GLY A C 1
ATOM 883 O O . GLY A 1 112 ? -1.818 -0.161 14.950 1.00 97.44 112 GLY A O 1
ATOM 884 N N . GLY A 1 113 ? -2.227 0.321 17.095 1.00 98.25 113 GLY A N 1
ATOM 885 C CA . GLY A 1 113 ? -2.748 1.667 16.834 1.00 98.25 113 GLY A CA 1
ATOM 886 C C . GLY A 1 113 ? -1.748 2.609 16.151 1.00 98.25 113 GLY A C 1
ATOM 887 O O . GLY A 1 113 ? -2.098 3.258 15.169 1.00 98.25 113 GLY A O 1
ATOM 888 N N . GLU A 1 114 ? -0.494 2.654 16.614 1.00 98.19 114 GLU A N 1
ATOM 889 C CA . GLU A 1 114 ? 0.551 3.525 16.039 1.00 98.19 114 GLU A CA 1
ATOM 890 C C . GLU A 1 114 ? 0.918 3.127 14.597 1.00 98.19 114 GLU A C 1
ATOM 892 O O . GLU A 1 114 ? 1.052 3.991 13.725 1.00 98.19 114 GLU A O 1
ATOM 897 N N . ASN A 1 115 ? 0.987 1.820 14.319 1.00 98.25 115 ASN A N 1
ATOM 898 C CA . ASN A 1 115 ? 1.205 1.281 12.974 1.00 98.25 115 ASN A CA 1
ATOM 899 C C . ASN A 1 115 ? 0.099 1.754 12.014 1.00 98.25 115 ASN A C 1
ATOM 901 O O . ASN A 1 115 ? 0.355 2.348 10.964 1.00 98.25 115 ASN A O 1
ATOM 905 N N . ASN A 1 116 ? -1.157 1.564 12.418 1.00 98.56 116 ASN A N 1
ATOM 906 C CA . ASN A 1 116 ? -2.321 1.920 11.612 1.00 98.56 116 ASN A CA 1
ATOM 907 C C . ASN A 1 116 ? -2.513 3.434 11.461 1.00 98.56 116 ASN A C 1
ATOM 909 O O . ASN A 1 116 ? -2.909 3.906 10.392 1.00 98.56 116 ASN A O 1
ATOM 913 N N . TYR A 1 117 ? -2.137 4.210 12.480 1.00 98.12 117 TYR A N 1
ATOM 914 C CA . TYR A 1 117 ? -2.057 5.663 12.383 1.00 98.12 117 TYR A CA 1
ATOM 915 C C . TYR A 1 117 ? -1.095 6.097 11.270 1.00 98.12 117 TYR A C 1
ATOM 917 O O . TYR A 1 117 ? -1.467 6.925 10.432 1.00 98.12 117 TYR A O 1
ATOM 925 N N . TYR A 1 118 ? 0.118 5.529 11.205 1.00 98.38 118 TYR A N 1
ATOM 926 C CA . TYR A 1 118 ? 1.035 5.815 10.098 1.00 98.38 118 TYR A CA 1
ATOM 927 C C . TYR A 1 118 ? 0.449 5.383 8.753 1.00 98.38 118 TYR A C 1
ATOM 929 O O . TYR A 1 118 ? 0.500 6.172 7.808 1.00 98.38 118 TYR A O 1
ATOM 937 N N . LEU A 1 119 ? -0.118 4.175 8.658 1.00 98.12 119 LEU A N 1
ATOM 938 C CA . LEU A 1 119 ? -0.648 3.638 7.402 1.00 98.12 119 LEU A CA 1
ATOM 939 C C . LEU A 1 119 ? -1.733 4.554 6.811 1.00 98.12 119 LEU A C 1
ATOM 941 O O . LEU A 1 119 ? -1.620 4.989 5.661 1.00 98.12 119 LEU A O 1
ATOM 945 N N . ASN A 1 120 ? -2.720 4.951 7.622 1.00 98.25 120 ASN A N 1
ATOM 946 C CA . ASN A 1 120 ? -3.764 5.888 7.207 1.00 98.25 120 ASN A CA 1
ATOM 947 C C . ASN A 1 120 ? -3.187 7.273 6.854 1.00 98.25 120 ASN A C 1
ATOM 949 O O . ASN A 1 120 ? -3.487 7.827 5.792 1.00 98.25 120 ASN A O 1
ATOM 953 N N . LYS A 1 121 ? -2.301 7.824 7.697 1.00 97.88 121 LYS A N 1
ATOM 954 C CA . LYS A 1 121 ? -1.677 9.141 7.468 1.00 97.88 121 LYS A CA 1
ATOM 955 C C . LYS A 1 121 ? -0.841 9.159 6.184 1.00 97.88 121 LYS A C 1
ATOM 957 O O . LYS A 1 121 ? -0.882 10.146 5.449 1.00 97.88 121 LYS A O 1
ATOM 962 N N . SER A 1 122 ? -0.108 8.081 5.901 1.00 98.06 122 SER A N 1
ATOM 963 C CA . SER A 1 122 ? 0.697 7.894 4.688 1.00 98.06 122 SER A CA 1
ATOM 964 C C . SER A 1 122 ? -0.189 7.804 3.447 1.00 98.06 122 SER A C 1
ATOM 966 O O . SER A 1 122 ? 0.017 8.565 2.498 1.00 98.06 122 SER A O 1
ATOM 968 N N . SER A 1 123 ? -1.237 6.974 3.490 1.00 97.00 123 SER A N 1
ATOM 969 C CA . SER A 1 123 ? -2.222 6.853 2.408 1.00 97.00 123 SER A CA 1
ATOM 970 C C . SER A 1 123 ? -2.820 8.216 2.039 1.00 97.00 123 SER A C 1
ATOM 972 O O . SER A 1 123 ? -2.722 8.661 0.893 1.00 97.00 123 SER A O 1
ATOM 974 N N . ARG A 1 124 ? -3.291 8.981 3.032 1.00 97.00 124 ARG A N 1
ATOM 975 C CA . ARG A 1 124 ? -3.831 10.335 2.824 1.00 97.00 124 ARG A CA 1
ATOM 976 C C . ARG A 1 124 ? -2.795 11.314 2.273 1.00 97.00 124 ARG A C 1
ATOM 978 O O . ARG A 1 124 ? -3.090 12.088 1.361 1.00 97.00 124 ARG A O 1
ATOM 985 N N . LYS A 1 125 ? -1.567 11.291 2.809 1.00 97.62 125 LYS A N 1
ATOM 986 C CA . LYS A 1 125 ? -0.459 12.167 2.385 1.00 97.62 125 LYS A CA 1
ATOM 987 C C . LYS A 1 125 ? -0.105 11.961 0.912 1.00 97.62 125 LYS A C 1
ATOM 989 O O . LYS A 1 125 ? 0.206 12.933 0.221 1.00 97.62 125 LYS A O 1
ATOM 994 N N . PHE A 1 126 ? -0.145 10.713 0.450 1.00 97.62 126 PHE A N 1
ATOM 995 C CA . PHE A 1 126 ? 0.276 10.309 -0.889 1.00 97.62 126 PHE A CA 1
ATOM 996 C C . PHE A 1 126 ? -0.882 9.912 -1.808 1.00 97.62 126 PHE A C 1
ATOM 998 O O . PHE A 1 126 ? -0.627 9.394 -2.887 1.00 97.62 126 PHE A O 1
ATOM 1005 N N . LYS A 1 127 ? -2.132 10.241 -1.462 1.00 94.94 127 LYS A N 1
ATOM 1006 C CA . LYS A 1 127 ? -3.344 9.906 -2.235 1.00 94.94 127 LYS A CA 1
ATOM 1007 C C . LYS A 1 127 ? -3.291 10.306 -3.715 1.00 94.94 127 LYS A C 1
ATOM 1009 O O . LYS A 1 127 ? -3.885 9.652 -4.562 1.00 94.94 127 LYS A O 1
ATOM 1014 N N . ARG A 1 128 ? -2.561 11.380 -4.043 1.00 93.69 128 ARG A N 1
ATOM 1015 C CA . ARG A 1 128 ? -2.354 11.840 -5.432 1.00 93.69 128 ARG A CA 1
ATOM 1016 C C . ARG A 1 128 ? -1.390 10.961 -6.238 1.00 93.69 128 ARG A C 1
ATOM 1018 O O . ARG A 1 128 ? -1.333 11.117 -7.448 1.00 93.69 128 ARG A O 1
ATOM 1025 N N . LEU A 1 129 ? -0.632 10.079 -5.588 1.00 94.31 129 LEU A N 1
ATOM 1026 C CA . LEU A 1 129 ? 0.227 9.067 -6.208 1.00 94.31 129 LEU A CA 1
ATOM 1027 C C . LEU A 1 129 ? -0.542 7.749 -6.386 1.00 94.31 129 LEU A C 1
ATOM 1029 O O . LEU A 1 129 ? -0.064 6.693 -5.978 1.00 94.31 129 LEU A O 1
ATOM 1033 N N . SER A 1 130 ? -1.752 7.829 -6.942 1.00 91.75 130 SER A N 1
ATOM 1034 C CA . SER A 1 130 ? -2.560 6.653 -7.270 1.00 91.75 130 SER A CA 1
ATOM 1035 C C . SER A 1 130 ? -1.943 5.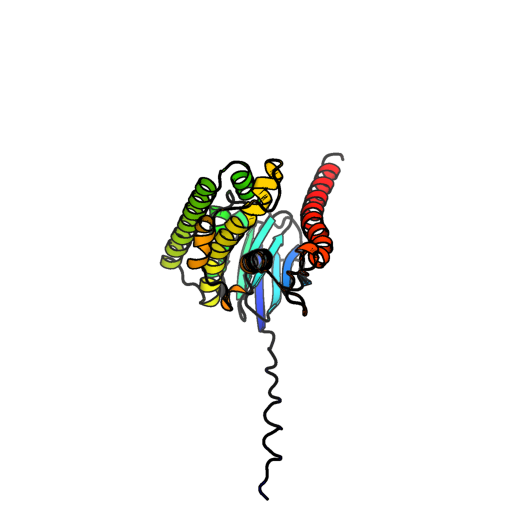858 -8.422 1.00 91.75 130 SER A C 1
ATOM 1037 O O . SER A 1 130 ? -1.174 6.406 -9.216 1.00 91.75 130 SER A O 1
ATOM 1039 N N . ASP A 1 131 ? -2.329 4.588 -8.556 1.00 89.12 131 ASP A N 1
ATOM 1040 C CA . ASP A 1 131 ? -1.885 3.734 -9.665 1.00 89.12 131 ASP A CA 1
ATOM 1041 C C . ASP A 1 131 ? -2.223 4.365 -11.036 1.00 89.12 131 ASP A C 1
ATOM 1043 O O . ASP A 1 131 ? -1.381 4.368 -11.934 1.00 89.12 131 ASP A O 1
ATOM 1047 N N . ASP A 1 132 ? -3.384 5.022 -11.171 1.00 90.88 132 ASP A N 1
ATOM 1048 C CA . ASP A 1 132 ? -3.763 5.774 -12.380 1.00 90.88 132 ASP A CA 1
ATOM 1049 C C . ASP A 1 132 ? -2.800 6.930 -12.678 1.00 90.88 132 ASP A C 1
ATOM 1051 O O . ASP A 1 132 ? -2.410 7.154 -13.825 1.00 90.88 132 ASP A O 1
ATOM 1055 N N . TYR A 1 133 ? -2.389 7.676 -11.648 1.00 96.38 133 TYR A N 1
ATOM 1056 C CA . TYR A 1 133 ? -1.471 8.794 -11.830 1.00 96.38 133 TYR A CA 1
ATOM 1057 C C . TYR A 1 133 ? -0.067 8.314 -12.197 1.00 96.38 133 TYR A C 1
ATOM 1059 O O . TYR A 1 133 ? 0.580 8.913 -13.053 1.00 96.38 133 TYR A O 1
ATOM 1067 N N . ILE A 1 134 ? 0.397 7.222 -11.589 1.00 97.06 134 ILE A N 1
ATOM 1068 C CA . ILE A 1 134 ? 1.678 6.605 -11.940 1.00 97.06 134 ILE A CA 1
ATOM 1069 C C . ILE A 1 134 ? 1.646 6.068 -13.374 1.00 97.06 134 ILE A C 1
ATOM 1071 O O . ILE A 1 134 ? 2.575 6.334 -14.134 1.00 97.06 134 ILE A O 1
ATOM 1075 N N . THR A 1 135 ? 0.554 5.423 -13.780 1.00 94.06 135 THR A N 1
ATOM 1076 C CA . THR A 1 135 ? 0.341 4.965 -15.162 1.00 94.06 135 THR A CA 1
ATOM 1077 C C . THR A 1 135 ? 0.350 6.137 -16.149 1.00 94.06 135 THR A C 1
ATOM 1079 O O . THR A 1 135 ? 1.011 6.077 -17.184 1.00 94.06 135 THR A O 1
ATOM 1082 N N . TYR A 1 136 ? -0.286 7.259 -15.798 1.00 95.94 136 TYR A N 1
ATOM 1083 C CA . TYR A 1 136 ? -0.201 8.496 -16.577 1.00 95.94 136 TYR A CA 1
ATOM 1084 C C . TYR A 1 136 ? 1.244 9.018 -16.693 1.00 95.94 136 TYR A C 1
ATOM 1086 O O . TYR A 1 136 ? 1.650 9.468 -17.762 1.00 95.94 136 TYR A O 1
ATOM 1094 N N . GLN A 1 137 ? 2.053 8.961 -15.627 1.00 98.31 137 GLN A N 1
ATOM 1095 C CA . GLN A 1 137 ? 3.472 9.335 -15.725 1.00 98.31 137 GLN A CA 1
ATOM 1096 C C . GLN A 1 137 ? 4.240 8.384 -16.653 1.00 98.31 137 GLN A C 1
ATOM 1098 O O . GLN A 1 137 ? 5.033 8.852 -17.467 1.00 98.31 137 GLN A O 1
ATOM 1103 N N . MET A 1 138 ? 3.978 7.073 -16.582 1.00 97.06 138 MET A N 1
ATOM 1104 C CA . MET A 1 138 ? 4.586 6.090 -17.486 1.00 97.06 138 MET A CA 1
ATOM 1105 C C . MET A 1 138 ? 4.262 6.388 -18.948 1.00 97.06 138 MET A C 1
ATOM 1107 O O . MET A 1 138 ? 5.142 6.256 -19.791 1.00 97.06 138 MET A O 1
ATOM 1111 N N . SER A 1 139 ? 3.036 6.814 -19.268 1.00 95.06 139 SER A N 1
ATOM 1112 C CA . SER A 1 139 ? 2.651 7.078 -20.658 1.00 95.06 139 SER A CA 1
ATOM 1113 C C . SER A 1 139 ? 3.321 8.321 -21.255 1.00 95.06 139 SER A C 1
ATOM 1115 O O . SER A 1 139 ? 3.499 8.367 -22.467 1.00 95.06 139 SER A O 1
ATOM 1117 N N . HIS A 1 140 ? 3.707 9.308 -20.436 1.00 97.81 140 HIS A N 1
ATOM 1118 C CA . HIS A 1 140 ? 4.226 10.604 -20.907 1.00 97.81 140 HIS A CA 1
ATOM 1119 C C . HIS A 1 140 ? 5.741 10.772 -20.770 1.00 97.81 140 HIS A C 1
ATOM 1121 O O . HIS A 1 140 ? 6.341 11.534 -21.527 1.00 97.81 140 HIS A O 1
ATOM 1127 N N . LEU A 1 141 ? 6.363 10.125 -19.785 1.00 98.44 141 LEU A N 1
ATOM 1128 C CA . LEU A 1 141 ? 7.787 10.293 -19.514 1.00 98.44 141 LEU A CA 1
ATOM 1129 C C . LEU A 1 141 ? 8.618 9.280 -20.307 1.00 98.44 141 LEU A C 1
ATOM 1131 O O . LEU A 1 141 ? 8.264 8.104 -20.421 1.00 98.44 141 LEU A O 1
ATOM 1135 N N . ASN A 1 142 ? 9.765 9.736 -20.815 1.00 97.81 142 ASN A N 1
ATOM 1136 C CA . ASN A 1 142 ? 10.801 8.839 -21.324 1.00 97.81 142 ASN A CA 1
ATOM 1137 C C . ASN A 1 142 ? 11.420 8.022 -20.159 1.00 97.81 142 ASN A C 1
ATOM 1139 O O . ASN A 1 142 ? 11.159 8.326 -18.988 1.00 97.81 142 ASN A O 1
ATOM 1143 N N . PRO A 1 143 ? 12.231 6.984 -20.442 1.00 97.81 143 PRO A N 1
ATOM 1144 C CA . PRO A 1 143 ? 12.695 6.062 -19.408 1.00 97.81 143 PRO A CA 1
ATOM 1145 C C . PRO A 1 143 ? 13.475 6.745 -18.274 1.00 97.81 143 PRO A C 1
ATOM 1147 O O . PRO A 1 143 ? 13.230 6.458 -17.099 1.00 97.81 143 PRO A O 1
ATOM 1150 N N . ASP A 1 144 ? 14.381 7.666 -18.607 1.00 97.94 144 ASP A N 1
ATOM 1151 C CA . ASP A 1 144 ? 15.247 8.328 -17.626 1.00 97.94 144 ASP A CA 1
ATOM 1152 C C . ASP A 1 144 ? 14.461 9.319 -16.757 1.00 97.94 144 ASP A C 1
ATOM 1154 O O . ASP A 1 144 ? 14.644 9.363 -15.533 1.00 97.94 144 ASP A O 1
ATOM 1158 N N . ASP A 1 145 ? 13.520 10.053 -17.355 1.00 98.56 145 ASP A N 1
ATOM 1159 C CA . ASP A 1 145 ? 12.640 10.969 -16.629 1.00 98.56 145 ASP A CA 1
ATOM 1160 C C . ASP A 1 145 ? 11.680 10.210 -15.707 1.00 98.56 145 ASP A C 1
ATOM 1162 O O . ASP A 1 145 ? 11.477 10.612 -14.557 1.00 98.56 145 ASP A O 1
ATOM 1166 N N . PHE A 1 146 ? 11.129 9.077 -16.162 1.00 98.56 146 PHE A N 1
ATOM 1167 C CA . PHE A 1 146 ? 10.268 8.236 -15.331 1.00 98.56 146 PHE A CA 1
ATOM 1168 C C . PHE A 1 146 ? 11.036 7.647 -14.142 1.00 98.56 146 PHE A C 1
ATOM 1170 O O . PHE A 1 146 ? 10.561 7.705 -13.004 1.00 98.56 146 PHE A O 1
ATOM 1177 N N . LYS A 1 147 ? 12.253 7.138 -14.375 1.00 98.31 147 LYS A N 1
ATOM 1178 C CA . LYS A 1 147 ? 13.122 6.628 -13.308 1.00 98.31 147 LYS A CA 1
ATOM 1179 C C . LYS A 1 147 ? 13.428 7.711 -12.269 1.00 98.31 147 LYS A C 1
ATOM 1181 O O . LYS A 1 147 ? 13.176 7.509 -11.081 1.00 98.31 147 LYS A O 1
ATOM 1186 N N . SER A 1 148 ? 13.853 8.890 -12.724 1.00 98.44 148 SER A N 1
ATOM 1187 C CA . SER A 1 148 ? 14.139 10.052 -11.868 1.00 98.44 148 SER A CA 1
ATOM 1188 C C . SER A 1 148 ? 12.917 10.496 -11.058 1.00 98.44 148 SER A C 1
ATOM 1190 O O . SER A 1 148 ? 13.015 10.827 -9.871 1.00 98.44 148 SER A O 1
ATOM 1192 N N . TYR A 1 149 ? 11.738 10.486 -11.685 1.00 98.62 149 TYR A N 1
ATOM 1193 C CA . TYR A 1 149 ? 10.473 10.788 -11.028 1.00 98.62 149 TYR A CA 1
ATOM 1194 C C . TYR A 1 149 ? 10.170 9.790 -9.901 1.00 98.62 149 TYR A C 1
ATOM 1196 O O . TYR A 1 149 ? 9.884 10.202 -8.769 1.00 98.62 149 TYR A O 1
ATOM 1204 N N . MET A 1 150 ? 10.275 8.491 -10.186 1.00 98.62 150 MET A N 1
ATOM 1205 C CA . MET A 1 150 ? 10.003 7.432 -9.215 1.00 98.62 150 MET A CA 1
ATOM 1206 C C . MET A 1 150 ? 11.006 7.446 -8.061 1.00 98.62 150 MET A C 1
ATOM 1208 O O . MET A 1 150 ? 10.595 7.313 -6.907 1.00 98.62 150 MET A O 1
ATOM 1212 N N . ASP A 1 151 ? 12.289 7.699 -8.327 1.00 98.50 151 ASP A N 1
ATOM 1213 C CA . ASP A 1 151 ? 13.301 7.881 -7.283 1.00 98.50 151 ASP A CA 1
ATOM 1214 C C . ASP A 1 151 ? 12.950 9.037 -6.349 1.00 98.50 151 ASP A C 1
ATOM 1216 O O . ASP A 1 151 ? 12.947 8.881 -5.124 1.00 98.50 151 ASP A O 1
ATOM 1220 N N . LYS A 1 152 ? 12.549 10.183 -6.905 1.00 98.62 152 LYS A N 1
ATOM 1221 C CA . LYS A 1 152 ? 12.105 11.330 -6.108 1.00 98.62 152 LYS A CA 1
ATOM 1222 C C . LYS A 1 152 ? 10.884 10.992 -5.250 1.00 98.62 152 LYS A C 1
ATOM 1224 O O . LYS A 1 152 ? 10.799 11.457 -4.111 1.00 98.62 152 LYS A O 1
ATOM 1229 N N . MET A 1 153 ? 9.926 10.217 -5.764 1.00 98.62 153 MET A N 1
ATOM 1230 C CA . MET A 1 153 ? 8.748 9.824 -4.982 1.00 98.62 153 MET A CA 1
ATOM 1231 C C . MET A 1 153 ? 9.092 8.807 -3.890 1.00 98.62 153 MET A C 1
ATOM 1233 O O . MET A 1 153 ? 8.624 8.969 -2.761 1.00 98.62 153 MET A O 1
ATOM 1237 N N . ARG A 1 154 ? 9.960 7.827 -4.177 1.00 98.56 154 ARG A N 1
ATOM 1238 C CA . ARG A 1 154 ? 10.506 6.890 -3.182 1.00 98.56 154 ARG A CA 1
ATOM 1239 C C . ARG A 1 154 ? 11.161 7.651 -2.030 1.00 98.56 154 ARG A C 1
ATOM 1241 O O . ARG A 1 154 ? 10.795 7.435 -0.879 1.00 98.56 154 ARG A O 1
ATOM 1248 N N . GLN A 1 155 ? 12.040 8.611 -2.331 1.00 98.62 155 GLN A N 1
ATOM 1249 C CA . GLN A 1 155 ? 12.718 9.408 -1.303 1.00 98.62 155 GLN A CA 1
ATOM 1250 C C . GLN A 1 155 ? 11.750 10.244 -0.459 1.00 98.62 155 GLN A C 1
ATOM 1252 O O . GLN A 1 155 ? 11.904 10.332 0.756 1.00 98.62 155 GLN A O 1
ATOM 1257 N N . LYS A 1 156 ? 10.696 10.811 -1.062 1.00 98.69 156 LYS A N 1
ATOM 1258 C CA . LYS A 1 156 ? 9.649 11.514 -0.303 1.00 98.69 156 LYS A CA 1
ATOM 1259 C C . LYS A 1 156 ? 8.890 10.590 0.653 1.00 98.69 156 LYS A C 1
ATOM 1261 O O . LYS A 1 156 ? 8.588 11.013 1.768 1.00 98.69 156 LYS A O 1
ATOM 1266 N N . ARG A 1 157 ? 8.566 9.364 0.227 1.00 98.69 157 ARG A N 1
ATOM 1267 C CA . ARG A 1 157 ? 7.888 8.369 1.076 1.00 98.69 157 ARG A CA 1
ATOM 1268 C C . ARG A 1 157 ? 8.797 7.901 2.214 1.00 98.69 157 ARG A C 1
ATOM 1270 O O . ARG A 1 157 ? 8.347 7.887 3.355 1.00 98.69 157 ARG A O 1
ATOM 1277 N N . LEU A 1 158 ? 10.074 7.626 1.935 1.00 98.62 158 LEU A N 1
ATOM 1278 C CA . LEU A 1 158 ? 11.069 7.263 2.954 1.00 98.62 158 LEU A CA 1
ATOM 1279 C C . LEU A 1 158 ? 11.293 8.391 3.968 1.00 98.62 158 LEU A C 1
ATOM 1281 O O . LEU A 1 158 ? 11.237 8.155 5.168 1.00 98.62 158 LEU A O 1
ATOM 1285 N N . ALA A 1 159 ? 11.457 9.635 3.512 1.00 98.69 159 ALA A N 1
ATOM 1286 C CA . ALA A 1 159 ? 11.604 10.780 4.411 1.00 98.69 159 ALA A CA 1
ATOM 1287 C C . ALA A 1 159 ? 10.365 10.985 5.300 1.00 98.69 159 ALA A C 1
ATOM 1289 O O . ALA A 1 159 ? 10.483 11.376 6.459 1.00 98.69 159 ALA A O 1
ATOM 1290 N N . PHE A 1 160 ? 9.167 10.713 4.773 1.00 98.62 160 PHE A N 1
ATOM 1291 C CA . PHE A 1 160 ? 7.940 10.748 5.564 1.00 98.62 160 PHE A CA 1
ATOM 1292 C C . PHE A 1 160 ? 7.871 9.606 6.588 1.00 98.62 160 PHE A C 1
ATOM 1294 O O . PHE A 1 160 ? 7.487 9.859 7.727 1.00 98.62 160 PHE A O 1
ATOM 1301 N N . LEU A 1 161 ? 8.268 8.385 6.205 1.00 98.50 161 LEU A N 1
ATOM 1302 C CA . LEU A 1 161 ? 8.386 7.242 7.113 1.00 98.50 161 LEU A CA 1
ATOM 1303 C C . LEU A 1 161 ? 9.322 7.567 8.281 1.00 98.50 161 LEU A C 1
ATOM 1305 O O . LEU A 1 161 ? 8.903 7.497 9.431 1.00 98.50 161 LEU A O 1
ATOM 1309 N N . GLU A 1 162 ? 10.546 8.003 7.990 1.00 98.00 162 GLU A N 1
ATOM 1310 C CA . GLU A 1 162 ? 11.549 8.310 9.01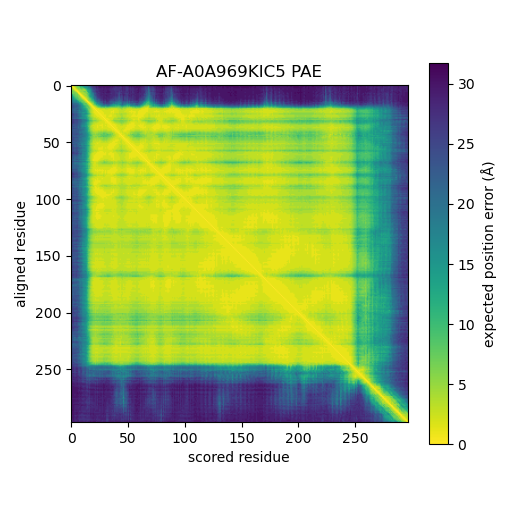7 1.00 98.00 162 GLU A CA 1
ATOM 1311 C C . GLU A 1 162 ? 11.134 9.487 9.906 1.00 98.00 162 GLU A C 1
ATOM 1313 O O . GLU A 1 162 ? 11.345 9.453 11.117 1.00 98.00 162 GLU A O 1
ATOM 1318 N N . LYS A 1 163 ? 10.452 10.495 9.345 1.00 97.94 163 LYS A N 1
ATOM 1319 C CA . LYS A 1 163 ? 9.856 11.562 10.153 1.00 97.94 163 LYS A CA 1
ATOM 1320 C C . LYS A 1 163 ? 8.865 10.998 11.173 1.00 97.94 163 LYS A C 1
ATOM 1322 O O . LYS A 1 163 ? 8.964 11.327 12.348 1.00 97.94 163 LYS A O 1
ATOM 1327 N N . VAL A 1 164 ? 7.913 10.168 10.745 1.00 97.31 164 VAL A N 1
ATOM 1328 C CA . VAL A 1 164 ? 6.895 9.630 11.661 1.00 97.31 164 VAL A CA 1
ATOM 1329 C C . VAL A 1 164 ? 7.513 8.660 12.672 1.00 97.31 164 VAL A C 1
ATOM 1331 O O . VAL A 1 164 ? 7.150 8.710 13.838 1.00 97.31 164 VAL A O 1
ATOM 1334 N N . LYS A 1 165 ? 8.511 7.862 12.282 1.00 95.69 165 LYS A N 1
ATOM 1335 C CA . LYS A 1 165 ? 9.264 6.989 13.202 1.00 95.69 165 LYS A CA 1
ATOM 1336 C C . LYS A 1 165 ? 9.992 7.730 14.321 1.00 95.69 165 LYS A C 1
ATOM 1338 O O . LYS A 1 165 ? 10.306 7.131 15.339 1.00 95.69 165 LYS A O 1
ATOM 1343 N N . SER A 1 166 ? 10.279 9.020 14.140 1.00 95.94 166 SER A N 1
ATOM 1344 C CA . SER A 1 166 ? 10.817 9.861 15.217 1.00 95.94 166 SER A CA 1
ATOM 1345 C C . SER A 1 166 ? 9.754 10.305 16.235 1.00 95.94 166 SER A C 1
ATOM 1347 O O . SER A 1 166 ? 10.105 10.779 17.312 1.00 95.94 166 SER A O 1
ATOM 1349 N N . GLU A 1 167 ? 8.468 10.158 15.897 1.00 94.94 167 GLU A N 1
ATOM 1350 C CA . GLU A 1 167 ? 7.314 10.595 16.691 1.00 94.94 167 GLU A CA 1
ATOM 1351 C C . GLU A 1 167 ? 6.615 9.415 17.401 1.00 94.94 167 GLU A C 1
ATOM 1353 O O . GLU A 1 167 ? 6.042 9.620 18.469 1.00 94.94 167 GLU A O 1
ATOM 1358 N N . ILE A 1 168 ? 6.648 8.203 16.826 1.00 94.31 168 ILE A N 1
ATOM 1359 C CA . ILE A 1 168 ? 5.942 6.998 17.315 1.00 94.31 168 ILE A CA 1
ATOM 1360 C C . ILE A 1 168 ? 6.767 5.718 17.111 1.00 94.31 168 ILE A C 1
ATOM 1362 O O . ILE A 1 168 ? 7.684 5.695 16.290 1.00 94.31 168 ILE A O 1
ATOM 1366 N N . ASN A 1 169 ? 6.422 4.638 17.821 1.00 92.31 169 ASN A N 1
ATOM 1367 C CA . ASN A 1 169 ? 7.144 3.370 17.769 1.00 92.31 169 ASN A CA 1
ATOM 1368 C C . ASN A 1 169 ? 6.400 2.335 16.922 1.00 92.31 169 ASN A C 1
ATOM 1370 O O . ASN A 1 169 ? 5.260 1.966 17.194 1.00 92.31 169 ASN A O 1
ATOM 1374 N N . PHE A 1 170 ? 7.083 1.790 15.921 1.00 96.69 170 PHE A N 1
ATOM 1375 C CA . PHE A 1 170 ? 6.543 0.683 15.141 1.00 96.69 170 PHE A CA 1
ATOM 1376 C C . PHE A 1 170 ? 6.909 -0.663 15.738 1.00 96.69 170 PHE A C 1
ATOM 1378 O O . PHE A 1 170 ? 7.981 -0.840 16.324 1.00 96.69 170 PHE A O 1
ATOM 1385 N N . SER A 1 171 ? 6.032 -1.639 15.521 1.00 96.44 171 SER A N 1
ATOM 1386 C CA . SER A 1 171 ? 6.440 -3.030 15.661 1.00 96.44 171 SER A CA 1
ATOM 1387 C C . SER A 1 171 ? 7.524 -3.361 14.619 1.00 96.44 171 SER A C 1
ATOM 1389 O O . SER A 1 171 ? 7.557 -2.763 13.536 1.00 96.44 171 SER A O 1
ATOM 1391 N N . PRO A 1 172 ? 8.408 -4.335 14.897 1.00 95.38 172 PRO A N 1
ATOM 1392 C CA . PRO A 1 172 ? 9.409 -4.763 13.923 1.00 95.38 172 PRO A CA 1
ATOM 1393 C C . PRO A 1 172 ? 8.801 -5.236 12.595 1.00 95.38 172 PRO A C 1
ATOM 1395 O O . PRO A 1 172 ? 9.319 -4.897 11.533 1.00 95.38 172 PRO A O 1
ATOM 1398 N N . ALA A 1 173 ? 7.683 -5.971 12.644 1.00 95.25 173 ALA A N 1
ATOM 1399 C CA . ALA A 1 173 ? 7.010 -6.462 11.443 1.00 95.25 173 ALA A CA 1
ATOM 1400 C C . ALA A 1 173 ? 6.426 -5.311 10.615 1.00 95.25 173 ALA A C 1
ATOM 1402 O O . ALA A 1 173 ? 6.557 -5.301 9.391 1.00 95.25 173 ALA A O 1
ATOM 1403 N N . PHE A 1 174 ? 5.839 -4.303 11.267 1.00 97.12 174 PHE A N 1
ATOM 1404 C CA . PHE A 1 174 ? 5.316 -3.146 10.555 1.00 97.12 174 PHE A CA 1
ATOM 1405 C C . PHE A 1 174 ? 6.415 -2.261 9.963 1.00 97.12 174 PHE A C 1
ATOM 1407 O O . PHE A 1 174 ? 6.261 -1.774 8.847 1.00 97.12 174 PHE A O 1
ATOM 1414 N N . ASP A 1 175 ? 7.542 -2.068 10.657 1.00 96.69 175 ASP A N 1
ATOM 1415 C CA . ASP A 1 175 ? 8.682 -1.327 10.098 1.00 96.69 175 ASP A CA 1
ATOM 1416 C C . ASP A 1 175 ? 9.227 -2.012 8.834 1.00 96.69 175 ASP A C 1
ATOM 1418 O O . ASP A 1 175 ? 9.484 -1.343 7.827 1.00 96.69 175 ASP A O 1
ATOM 1422 N N . ALA A 1 176 ? 9.342 -3.345 8.855 1.00 96.44 176 ALA A N 1
ATOM 1423 C CA . ALA A 1 176 ? 9.715 -4.133 7.683 1.00 96.44 176 ALA A CA 1
ATOM 1424 C C . ALA A 1 176 ? 8.682 -3.984 6.553 1.00 96.44 176 ALA A C 1
ATOM 1426 O O . ALA A 1 176 ? 9.055 -3.662 5.421 1.00 96.44 176 ALA A O 1
ATOM 1427 N N . TYR A 1 177 ? 7.390 -4.118 6.871 1.00 97.38 177 TYR A N 1
ATOM 1428 C CA . TYR A 1 177 ? 6.292 -3.946 5.919 1.00 97.38 177 TYR A CA 1
ATOM 1429 C C . TYR A 1 177 ? 6.286 -2.550 5.280 1.00 97.38 177 TYR A C 1
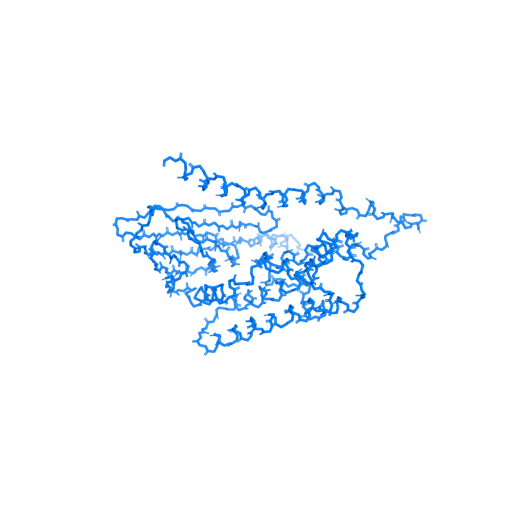ATOM 1431 O O . TYR A 1 177 ? 6.224 -2.437 4.058 1.00 97.38 177 TYR A O 1
ATOM 1439 N N . ALA A 1 178 ? 6.383 -1.478 6.070 1.00 97.75 178 ALA A N 1
ATOM 1440 C CA . ALA A 1 178 ? 6.304 -0.105 5.578 1.00 97.75 178 ALA A CA 1
ATOM 1441 C C . ALA A 1 178 ? 7.480 0.240 4.652 1.00 97.75 178 ALA A C 1
ATOM 1443 O O . ALA A 1 178 ? 7.306 0.913 3.633 1.00 97.75 178 ALA A O 1
ATOM 1444 N N . LYS A 1 179 ? 8.683 -0.258 4.965 1.00 97.56 179 LYS A N 1
ATOM 1445 C CA . LYS A 1 179 ? 9.846 -0.148 4.073 1.00 97.56 179 LYS A CA 1
ATOM 1446 C C . LYS A 1 179 ? 9.633 -0.952 2.794 1.00 97.56 179 LYS A C 1
ATOM 1448 O O . LYS A 1 179 ? 9.853 -0.420 1.704 1.00 97.56 179 LYS A O 1
ATOM 1453 N N . ALA A 1 180 ? 9.192 -2.204 2.916 1.00 97.81 180 ALA A N 1
ATOM 1454 C CA . ALA A 1 180 ? 8.909 -3.070 1.779 1.00 97.81 180 ALA A CA 1
ATOM 1455 C C . ALA A 1 180 ? 7.863 -2.444 0.844 1.00 97.81 180 ALA A C 1
ATOM 1457 O O . ALA A 1 180 ? 8.105 -2.379 -0.358 1.00 97.81 180 ALA A O 1
ATOM 1458 N N . ASP A 1 181 ? 6.771 -1.891 1.377 1.00 97.69 181 ASP A N 1
ATOM 1459 C CA . ASP A 1 181 ? 5.730 -1.214 0.597 1.00 97.69 181 ASP A CA 1
ATOM 1460 C C . ASP A 1 181 ? 6.318 -0.110 -0.285 1.00 97.69 181 ASP A C 1
ATOM 1462 O O . ASP A 1 181 ? 6.089 -0.076 -1.492 1.00 97.69 181 ASP A O 1
ATOM 1466 N N . ILE A 1 182 ? 7.158 0.753 0.291 1.00 98.38 182 ILE A N 1
ATOM 1467 C CA . ILE A 1 182 ? 7.775 1.869 -0.431 1.00 98.38 182 ILE A CA 1
ATOM 1468 C C . ILE A 1 182 ? 8.766 1.371 -1.491 1.00 98.38 182 ILE A C 1
ATOM 1470 O O . ILE A 1 182 ? 8.749 1.853 -2.629 1.00 98.38 182 ILE A O 1
ATOM 1474 N N . HIS A 1 183 ? 9.641 0.431 -1.126 1.00 98.50 183 HIS A N 1
ATOM 1475 C CA . HIS A 1 183 ? 10.675 -0.079 -2.024 1.00 98.50 183 HIS A CA 1
ATOM 1476 C C . HIS A 1 183 ? 10.082 -0.886 -3.179 1.00 98.50 183 HIS A C 1
ATOM 1478 O O . HIS A 1 183 ? 10.464 -0.669 -4.329 1.00 98.50 183 HIS A O 1
ATOM 1484 N N . TYR A 1 184 ? 9.123 -1.769 -2.910 1.00 98.44 184 TYR A N 1
ATOM 1485 C CA . TYR A 1 184 ? 8.527 -2.597 -3.949 1.00 98.44 184 TYR A CA 1
ATOM 1486 C C . TYR A 1 184 ? 7.481 -1.860 -4.771 1.00 98.44 184 TYR A C 1
ATOM 1488 O O . TYR A 1 184 ? 7.388 -2.141 -5.958 1.00 98.44 184 TYR A O 1
ATOM 1496 N N . TRP A 1 185 ? 6.779 -0.854 -4.235 1.00 98.12 185 TRP A N 1
ATOM 1497 C CA . TRP A 1 185 ? 5.981 0.057 -5.065 1.00 98.12 185 TRP A CA 1
ATOM 1498 C C . TRP A 1 185 ? 6.846 0.757 -6.124 1.00 98.12 185 TRP A C 1
ATOM 1500 O O . TRP A 1 185 ? 6.496 0.787 -7.307 1.00 98.12 185 TRP A O 1
ATOM 1510 N N . TRP A 1 186 ? 8.007 1.273 -5.713 1.00 98.62 186 TRP A N 1
ATOM 1511 C CA . TRP A 1 186 ? 8.978 1.900 -6.610 1.00 98.62 186 TRP A CA 1
ATOM 1512 C C . TRP A 1 186 ? 9.536 0.908 -7.638 1.00 98.62 186 TRP A C 1
ATOM 1514 O O . TRP A 1 186 ? 9.454 1.162 -8.839 1.00 98.62 186 TRP A O 1
ATOM 1524 N N . ALA A 1 187 ? 10.050 -0.239 -7.187 1.00 98.56 187 ALA A N 1
ATOM 1525 C CA . ALA A 1 187 ? 10.671 -1.226 -8.067 1.00 98.56 187 ALA A CA 1
ATOM 1526 C C . ALA A 1 187 ? 9.660 -1.868 -9.031 1.00 98.56 187 ALA A C 1
ATOM 1528 O O . ALA A 1 187 ? 9.960 -2.030 -10.214 1.00 98.56 187 ALA A O 1
ATOM 1529 N N . HIS A 1 188 ? 8.449 -2.185 -8.558 1.00 97.69 188 HIS A N 1
ATOM 1530 C CA . HIS A 1 188 ? 7.354 -2.669 -9.399 1.00 97.69 188 HIS A CA 1
ATOM 1531 C C . HIS A 1 188 ? 7.016 -1.658 -10.497 1.00 97.69 188 HIS A C 1
ATOM 1533 O O . HIS A 1 188 ? 6.932 -2.038 -11.660 1.00 97.69 188 HIS A O 1
ATOM 1539 N N . SER A 1 189 ? 6.901 -0.370 -10.156 1.00 98.00 189 SER A N 1
ATOM 1540 C CA . SER A 1 189 ? 6.606 0.679 -11.140 1.00 98.00 189 SER A CA 1
ATOM 1541 C C . SER A 1 189 ? 7.688 0.754 -12.227 1.00 98.00 189 SER A C 1
ATOM 1543 O O . SER A 1 189 ? 7.376 0.781 -13.414 1.00 98.00 189 SER A O 1
ATOM 1545 N N . LEU A 1 190 ? 8.972 0.715 -11.857 1.00 98.38 190 LEU A N 1
ATOM 1546 C CA . LEU A 1 190 ? 10.067 0.703 -12.838 1.00 98.38 190 LEU A CA 1
ATOM 1547 C C . LEU A 1 190 ? 10.037 -0.542 -13.737 1.00 98.38 190 LEU A C 1
ATOM 1549 O O . LEU A 1 190 ? 10.295 -0.450 -14.934 1.00 98.38 190 LEU A O 1
ATOM 1553 N N . MET A 1 191 ? 9.675 -1.705 -13.192 1.00 96.12 191 MET A N 1
ATOM 1554 C CA . MET A 1 191 ? 9.491 -2.918 -13.993 1.00 96.12 191 MET A CA 1
ATOM 1555 C C . MET A 1 191 ? 8.293 -2.813 -14.941 1.00 96.12 191 MET A C 1
ATOM 1557 O O . MET A 1 191 ? 8.397 -3.215 -16.098 1.00 96.12 191 MET A O 1
ATOM 1561 N N . GLN A 1 192 ? 7.175 -2.262 -14.470 1.00 95.12 192 GLN A N 1
ATOM 1562 C CA . GLN A 1 192 ? 5.924 -2.132 -15.214 1.00 95.12 192 GLN A CA 1
ATOM 1563 C C . GLN A 1 192 ? 6.031 -1.135 -16.382 1.00 95.12 192 GLN A C 1
ATOM 1565 O O . GLN A 1 192 ? 5.367 -1.323 -17.402 1.00 95.12 192 GLN A O 1
ATOM 1570 N N . TYR A 1 193 ? 6.927 -0.143 -16.304 1.00 97.25 193 TYR A N 1
ATOM 1571 C CA . TYR A 1 193 ? 7.164 0.836 -17.373 1.00 97.25 193 TYR A CA 1
ATOM 1572 C C . TYR A 1 193 ? 7.378 0.191 -18.754 1.00 97.25 193 TYR A C 1
ATOM 1574 O O . TYR A 1 193 ? 6.837 0.668 -19.751 1.00 97.25 193 TYR A O 1
ATOM 1582 N N . ARG A 1 194 ? 8.095 -0.944 -18.820 1.00 94.75 194 ARG A N 1
ATOM 1583 C CA . ARG A 1 194 ? 8.347 -1.684 -20.074 1.00 94.75 194 ARG A CA 1
ATOM 1584 C C . ARG A 1 194 ? 7.070 -2.181 -20.762 1.00 94.75 194 ARG A C 1
ATOM 1586 O O . ARG A 1 194 ? 7.141 -2.586 -21.914 1.00 94.75 194 ARG A O 1
ATOM 1593 N N . TRP A 1 195 ? 5.944 -2.228 -20.059 1.00 91.81 195 TRP A N 1
ATOM 1594 C CA . TRP A 1 195 ? 4.652 -2.675 -20.573 1.00 91.81 195 TRP A CA 1
ATOM 1595 C C . TRP A 1 195 ? 3.709 -1.499 -20.805 1.00 91.81 195 TRP A C 1
ATOM 1597 O O . TRP A 1 195 ? 3.130 -1.398 -21.882 1.00 91.81 195 TRP A O 1
ATOM 1607 N N . GLU A 1 196 ? 3.595 -0.596 -19.832 1.00 90.44 196 GLU A N 1
ATOM 1608 C CA . GLU A 1 196 ? 2.631 0.508 -19.894 1.00 90.44 196 GLU A CA 1
ATOM 1609 C C . GLU A 1 196 ? 3.055 1.574 -20.901 1.00 90.44 196 GLU A C 1
ATOM 1611 O O . GLU A 1 196 ? 2.261 1.980 -21.745 1.00 90.44 196 GLU A O 1
ATOM 1616 N N . HIS A 1 197 ? 4.323 1.996 -20.879 1.00 94.62 197 HIS A N 1
ATOM 1617 C CA . HIS A 1 197 ? 4.795 3.024 -21.800 1.00 94.62 197 HIS A CA 1
ATOM 1618 C C . HIS A 1 197 ? 4.581 2.637 -23.275 1.00 94.62 197 HIS A C 1
ATOM 1620 O O . HIS A 1 197 ? 3.974 3.431 -23.995 1.00 94.62 197 HIS A O 1
ATOM 1626 N N . PRO A 1 198 ? 4.977 1.435 -23.752 1.00 89.38 198 PRO A N 1
ATOM 1627 C CA . PRO A 1 198 ? 4.672 1.050 -25.124 1.00 89.38 198 PRO A CA 1
ATOM 1628 C C . PRO A 1 198 ? 3.175 0.860 -25.387 1.00 89.38 198 PRO A C 1
ATOM 1630 O O . PRO A 1 198 ? 2.726 1.214 -26.472 1.00 89.38 198 PRO A O 1
ATOM 1633 N N . PHE A 1 199 ? 2.395 0.367 -24.417 1.00 89.38 199 PHE A N 1
ATOM 1634 C CA . PHE A 1 199 ? 0.946 0.204 -24.575 1.00 89.38 199 PHE A CA 1
ATOM 1635 C C . PHE A 1 199 ? 0.231 1.533 -24.865 1.00 89.38 199 PHE A C 1
ATOM 1637 O O . PHE A 1 199 ? -0.607 1.585 -25.759 1.00 89.38 199 PHE A O 1
ATOM 1644 N N . TYR A 1 200 ? 0.582 2.611 -24.160 1.00 90.31 200 TYR A N 1
ATOM 1645 C CA . TYR A 1 200 ? -0.035 3.931 -24.355 1.00 90.31 200 TYR A CA 1
ATOM 1646 C C . TYR A 1 200 ? 0.539 4.743 -25.524 1.00 90.31 200 TYR A C 1
ATOM 1648 O O . TYR A 1 200 ? -0.024 5.780 -25.865 1.00 90.31 200 TYR A O 1
ATOM 1656 N N . ASN A 1 201 ? 1.646 4.298 -26.119 1.00 91.75 201 ASN A N 1
ATOM 1657 C CA . ASN A 1 201 ? 2.320 4.987 -27.223 1.00 91.75 201 ASN A CA 1
ATOM 1658 C C . ASN A 1 201 ? 2.300 4.172 -28.530 1.00 91.75 201 ASN A C 1
ATOM 1660 O O . ASN A 1 201 ? 3.073 4.464 -29.440 1.00 91.75 201 ASN A O 1
ATOM 1664 N N . ASP A 1 202 ? 1.453 3.139 -28.612 1.00 93.19 202 ASP A N 1
ATOM 1665 C CA . ASP A 1 202 ? 1.332 2.236 -29.766 1.00 93.19 202 ASP A CA 1
ATOM 1666 C C . ASP A 1 202 ? 2.677 1.616 -30.206 1.00 93.19 202 ASP A C 1
ATOM 1668 O O . ASP A 1 202 ? 2.955 1.414 -31.391 1.00 93.19 202 ASP A O 1
ATOM 1672 N N . LEU A 1 203 ? 3.536 1.298 -29.231 1.00 88.00 203 LEU A N 1
ATOM 1673 C CA . LEU A 1 203 ? 4.832 0.652 -29.441 1.00 88.00 203 LEU A CA 1
ATOM 1674 C C . LEU A 1 203 ? 4.766 -0.841 -29.091 1.00 88.00 203 LEU A C 1
ATOM 1676 O O . LEU A 1 203 ? 3.875 -1.326 -28.393 1.00 88.00 203 LEU A O 1
ATOM 1680 N N . VAL A 1 204 ? 5.766 -1.596 -29.545 1.00 84.69 204 VAL A N 1
ATOM 1681 C CA . VAL A 1 204 ? 5.871 -3.027 -29.235 1.00 84.69 204 VAL A CA 1
ATOM 1682 C C . VAL A 1 204 ? 6.208 -3.230 -27.756 1.00 84.69 204 VAL A C 1
ATOM 1684 O O . VAL A 1 204 ? 7.223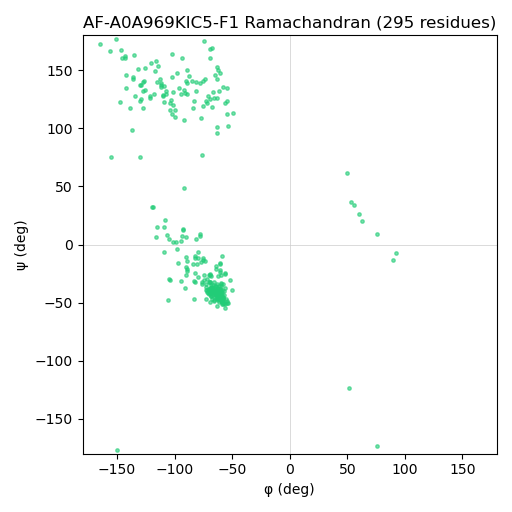 -2.734 -27.263 1.00 84.69 204 VAL A O 1
ATOM 1687 N N . ALA A 1 205 ? 5.375 -4.010 -27.065 1.00 84.50 205 ALA A N 1
ATOM 1688 C CA . ALA A 1 205 ? 5.585 -4.419 -25.682 1.00 84.50 205 ALA A CA 1
ATOM 1689 C C . ALA A 1 205 ? 6.113 -5.874 -25.582 1.00 84.50 205 ALA A C 1
ATOM 1691 O O . ALA A 1 205 ? 5.667 -6.743 -26.340 1.00 84.50 205 ALA A O 1
ATOM 1692 N N . PRO A 1 206 ? 7.000 -6.186 -24.619 1.00 88.69 206 PRO A N 1
ATOM 1693 C CA . PRO A 1 206 ? 7.636 -5.245 -23.703 1.00 88.69 206 PRO A CA 1
ATOM 1694 C C . PRO A 1 206 ? 8.707 -4.402 -24.414 1.00 88.69 206 PRO A C 1
ATOM 1696 O O . PRO A 1 206 ? 9.465 -4.916 -25.235 1.00 88.69 206 PRO A O 1
ATOM 1699 N N . MET A 1 207 ? 8.806 -3.122 -24.056 1.00 86.88 207 MET A N 1
ATOM 1700 C CA . MET A 1 207 ? 9.820 -2.206 -24.572 1.00 86.88 207 MET A CA 1
ATOM 1701 C C . MET A 1 207 ? 11.225 -2.699 -24.208 1.00 86.88 207 MET A C 1
ATOM 1703 O O . MET A 1 207 ? 11.510 -3.034 -23.053 1.00 86.88 207 MET A O 1
ATOM 1707 N N . ALA A 1 208 ? 12.115 -2.722 -25.202 1.00 90.00 208 ALA A N 1
ATOM 1708 C CA . ALA A 1 208 ? 13.530 -2.983 -24.990 1.00 90.00 208 ALA A CA 1
ATOM 1709 C C . ALA A 1 208 ? 14.196 -1.742 -24.379 1.00 90.00 208 ALA A C 1
ATOM 1711 O O . ALA A 1 208 ? 14.208 -0.675 -24.988 1.00 90.00 208 ALA A O 1
ATOM 1712 N N . LEU A 1 209 ? 14.751 -1.894 -23.179 1.00 92.56 209 LEU A N 1
ATOM 1713 C CA . LEU A 1 209 ? 15.447 -0.839 -22.445 1.00 92.56 209 LEU A CA 1
ATOM 1714 C C . LEU A 1 209 ? 16.920 -1.223 -22.254 1.00 92.56 209 LEU A C 1
ATOM 1716 O O . LEU A 1 209 ? 17.219 -2.421 -22.161 1.00 92.56 209 LEU A O 1
ATOM 1720 N N . PRO A 1 210 ? 17.839 -0.243 -22.191 1.00 94.19 210 PRO A N 1
ATOM 1721 C CA . PRO A 1 210 ? 19.245 -0.518 -21.919 1.00 94.19 210 PRO A CA 1
ATOM 1722 C C . PRO A 1 210 ? 19.414 -1.141 -20.529 1.00 94.19 210 PRO A C 1
ATOM 1724 O O . PRO A 1 210 ? 18.660 -0.837 -19.606 1.00 94.19 210 PRO A O 1
ATOM 1727 N N . ASP A 1 211 ? 20.436 -1.980 -20.347 1.00 91.56 211 ASP A N 1
ATOM 1728 C CA . ASP A 1 211 ? 20.668 -2.665 -19.066 1.00 91.56 211 ASP A CA 1
ATOM 1729 C C . ASP A 1 211 ? 20.888 -1.679 -17.898 1.00 91.56 211 ASP A C 1
ATOM 1731 O O . ASP A 1 211 ? 20.536 -1.975 -16.756 1.00 91.56 211 ASP A O 1
ATOM 1735 N N . THR A 1 212 ? 21.380 -0.468 -18.185 1.00 94.69 212 THR A N 1
ATOM 1736 C CA . THR A 1 212 ? 21.526 0.633 -17.217 1.00 94.69 212 THR A CA 1
ATOM 1737 C C . THR A 1 212 ? 20.196 1.105 -16.628 1.00 94.69 212 THR A C 1
ATOM 1739 O O . THR A 1 212 ? 20.167 1.572 -15.486 1.00 94.69 212 THR A O 1
ATOM 1742 N N . TYR A 1 213 ? 19.083 0.947 -17.352 1.00 96.75 213 TYR A N 1
ATOM 1743 C CA . TYR A 1 213 ? 17.753 1.236 -16.821 1.00 96.75 213 TYR A CA 1
ATOM 1744 C C . TYR A 1 213 ? 17.485 0.378 -15.581 1.00 96.75 213 TYR A C 1
ATOM 1746 O O . TYR A 1 213 ? 17.109 0.911 -14.540 1.00 96.75 213 TYR A O 1
ATOM 1754 N N . PHE A 1 214 ? 17.812 -0.917 -15.653 1.00 95.94 214 PHE A N 1
ATOM 1755 C CA . PHE A 1 214 ? 17.581 -1.923 -14.611 1.00 95.94 214 PHE A CA 1
ATOM 1756 C C . PHE A 1 214 ? 18.583 -1.886 -13.445 1.00 95.94 214 PHE A C 1
ATOM 1758 O O . PHE A 1 214 ? 18.534 -2.756 -12.575 1.00 95.94 214 PHE A O 1
ATOM 1765 N N . SER A 1 215 ? 19.468 -0.882 -13.374 1.00 96.19 215 SER A N 1
ATOM 1766 C CA . SER A 1 215 ? 20.436 -0.734 -12.273 1.00 96.19 215 SER A CA 1
ATOM 1767 C C . SER A 1 215 ? 19.775 -0.673 -10.891 1.00 96.19 215 SER A C 1
ATOM 1769 O O . SER A 1 215 ? 20.399 -1.029 -9.895 1.00 96.19 215 SER A O 1
ATOM 1771 N N . PHE A 1 216 ? 18.510 -0.247 -10.842 1.00 96.75 216 PHE A N 1
ATOM 1772 C CA . PHE A 1 216 ? 17.701 -0.146 -9.629 1.00 96.75 216 PHE A CA 1
ATOM 1773 C C . PHE A 1 216 ? 17.511 -1.496 -8.918 1.00 96.75 216 PHE A C 1
ATOM 1775 O O . PHE A 1 216 ? 17.296 -1.534 -7.709 1.00 96.75 216 PHE A O 1
ATOM 1782 N N . LEU A 1 217 ? 17.636 -2.616 -9.642 1.00 96.75 217 LEU A N 1
ATOM 1783 C CA . LEU A 1 217 ? 17.574 -3.962 -9.067 1.00 96.75 217 LEU A CA 1
ATOM 1784 C C . LEU A 1 217 ? 18.727 -4.242 -8.090 1.00 96.75 217 LEU A C 1
ATOM 1786 O O . LEU A 1 217 ? 18.616 -5.153 -7.279 1.00 96.75 217 LEU A O 1
ATOM 1790 N N . ASN A 1 218 ? 19.811 -3.460 -8.143 1.00 96.38 218 ASN A N 1
ATOM 1791 C CA . ASN A 1 218 ? 20.920 -3.555 -7.191 1.00 96.38 218 ASN A CA 1
ATOM 1792 C C . ASN A 1 218 ? 20.621 -2.851 -5.856 1.00 96.38 218 ASN A C 1
ATOM 1794 O O . ASN A 1 218 ? 21.370 -3.018 -4.899 1.00 96.38 218 ASN A O 1
ATOM 1798 N N . GLU A 1 219 ? 19.553 -2.053 -5.788 1.00 96.12 219 GLU A N 1
ATOM 1799 C CA . GLU A 1 219 ? 19.163 -1.289 -4.596 1.00 96.12 219 GLU A CA 1
ATOM 1800 C C . GLU A 1 219 ? 18.055 -1.976 -3.786 1.00 96.12 219 GLU A C 1
ATOM 1802 O O . GLU A 1 219 ? 17.573 -1.417 -2.800 1.00 96.12 219 GLU A O 1
ATOM 1807 N N . ILE A 1 220 ? 17.609 -3.163 -4.207 1.00 95.62 220 ILE A N 1
ATOM 1808 C CA . ILE A 1 220 ? 16.518 -3.890 -3.563 1.00 95.62 220 ILE A CA 1
ATOM 1809 C C . ILE A 1 220 ? 16.854 -5.371 -3.415 1.00 95.62 220 ILE A C 1
ATOM 1811 O O . ILE A 1 220 ? 17.496 -5.979 -4.272 1.00 95.62 220 ILE A O 1
ATOM 1815 N N . ALA A 1 221 ? 16.405 -5.968 -2.315 1.00 95.56 221 ALA A N 1
ATOM 1816 C CA . ALA A 1 221 ? 16.510 -7.403 -2.126 1.00 95.56 221 ALA A CA 1
ATOM 1817 C C . ALA A 1 221 ? 15.515 -8.114 -3.054 1.00 95.56 221 ALA A C 1
ATOM 1819 O O . ALA A 1 221 ? 14.317 -7.880 -2.984 1.00 95.56 221 ALA A O 1
ATOM 1820 N N . ILE A 1 222 ? 15.999 -8.997 -3.928 1.00 94.31 222 ILE A N 1
ATOM 1821 C CA . ILE A 1 222 ? 15.110 -9.824 -4.762 1.00 94.31 222 ILE A CA 1
ATOM 1822 C C . ILE A 1 222 ? 14.437 -10.910 -3.919 1.00 94.31 222 ILE A C 1
ATOM 1824 O O . ILE A 1 222 ? 13.265 -11.209 -4.113 1.00 94.31 222 ILE A O 1
ATOM 1828 N N . LYS A 1 223 ? 15.195 -11.490 -2.983 1.00 94.56 223 LYS A N 1
ATOM 1829 C CA . LYS A 1 223 ? 14.691 -12.403 -1.962 1.00 94.56 223 LYS A CA 1
ATOM 1830 C C . LYS A 1 223 ? 14.523 -11.619 -0.665 1.00 94.56 223 LYS A C 1
ATOM 1832 O O . LYS A 1 223 ? 15.522 -11.250 -0.050 1.00 94.56 223 LYS A O 1
ATOM 1837 N N . ASN A 1 224 ? 13.282 -11.387 -0.264 1.00 93.50 224 ASN A N 1
ATOM 1838 C CA . ASN A 1 224 ? 12.940 -10.735 0.991 1.00 93.50 224 ASN A CA 1
ATOM 1839 C C . ASN A 1 224 ? 11.781 -11.486 1.650 1.00 93.50 224 ASN A C 1
ATOM 1841 O O . ASN A 1 224 ? 10.624 -11.309 1.271 1.00 93.50 224 ASN A O 1
ATOM 1845 N N . ASP A 1 225 ? 12.121 -12.348 2.604 1.00 90.12 225 ASP A N 1
ATOM 1846 C CA . ASP A 1 225 ? 11.155 -13.225 3.267 1.00 90.12 225 ASP A CA 1
ATOM 1847 C C . ASP A 1 225 ? 10.193 -12.409 4.166 1.00 90.12 225 ASP A C 1
ATOM 1849 O O . ASP A 1 225 ? 9.029 -12.771 4.298 1.00 90.12 225 ASP A O 1
ATOM 1853 N N . ASP A 1 226 ? 10.620 -11.239 4.664 1.00 90.25 226 ASP A N 1
ATOM 1854 C CA . ASP A 1 226 ? 9.790 -10.328 5.474 1.00 90.25 226 ASP A CA 1
ATOM 1855 C C . ASP A 1 226 ? 8.750 -9.547 4.647 1.00 90.25 226 ASP A C 1
ATOM 1857 O O . ASP A 1 226 ? 7.871 -8.888 5.198 1.00 90.25 226 ASP A O 1
ATOM 1861 N N . ALA A 1 227 ? 8.852 -9.581 3.314 1.00 92.38 227 ALA A N 1
ATOM 1862 C CA . ALA A 1 227 ? 7.961 -8.856 2.411 1.00 92.38 227 ALA A CA 1
ATOM 1863 C C . ALA A 1 227 ? 6.883 -9.743 1.773 1.00 92.38 227 ALA A C 1
ATOM 1865 O O . ALA A 1 227 ? 6.111 -9.245 0.957 1.00 92.38 227 ALA A O 1
ATOM 1866 N N . VAL A 1 228 ? 6.815 -11.036 2.109 1.00 86.94 228 VAL A N 1
ATOM 1867 C CA . VAL A 1 228 ? 5.876 -11.991 1.487 1.00 86.94 228 VAL A CA 1
ATOM 1868 C C . VAL A 1 228 ? 4.415 -11.574 1.685 1.00 86.94 228 VAL A C 1
ATOM 1870 O O . VAL A 1 228 ? 3.622 -11.719 0.758 1.00 86.94 228 VAL A O 1
ATOM 1873 N N . SER A 1 229 ? 4.089 -10.940 2.815 1.00 86.12 229 SER A N 1
ATOM 1874 C CA . SER A 1 229 ? 2.759 -10.380 3.079 1.00 86.12 229 SER A CA 1
ATOM 1875 C C . SER A 1 229 ? 2.510 -8.999 2.442 1.00 86.12 229 SER A C 1
ATOM 1877 O O . SER A 1 229 ? 1.464 -8.380 2.650 1.00 86.12 229 SER A O 1
ATOM 1879 N N . ASN A 1 230 ? 3.450 -8.483 1.639 1.00 93.00 230 ASN A N 1
ATOM 1880 C CA . ASN A 1 230 ? 3.316 -7.215 0.931 1.00 93.00 230 ASN A CA 1
ATOM 1881 C C . ASN A 1 230 ? 2.909 -7.435 -0.534 1.00 93.00 230 ASN A C 1
ATOM 1883 O O . ASN A 1 230 ? 3.671 -7.940 -1.357 1.00 93.00 230 ASN A O 1
ATOM 18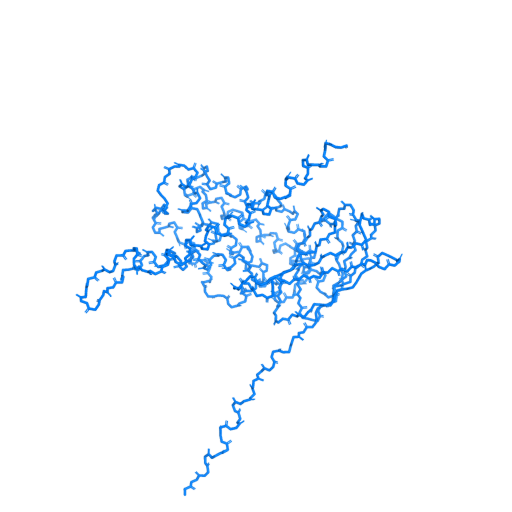87 N N . LEU A 1 231 ? 1.722 -6.956 -0.906 1.00 92.00 231 LEU A N 1
ATOM 1888 C CA . LEU A 1 231 ? 1.193 -7.131 -2.260 1.00 92.00 231 LEU A CA 1
ATOM 1889 C C . LEU A 1 231 ? 2.088 -6.513 -3.355 1.00 92.00 231 LEU A C 1
ATOM 1891 O O . LEU A 1 231 ? 2.202 -7.063 -4.451 1.00 92.00 231 LEU A O 1
ATOM 1895 N N . LYS A 1 232 ? 2.763 -5.391 -3.073 1.00 95.00 232 LYS A N 1
ATOM 1896 C CA . LYS A 1 232 ? 3.675 -4.750 -4.034 1.00 95.00 232 LYS A CA 1
ATOM 1897 C C . LYS A 1 232 ? 4.933 -5.591 -4.256 1.00 95.00 232 LYS A C 1
ATOM 1899 O O . LYS A 1 232 ? 5.440 -5.612 -5.377 1.00 95.00 232 LYS A O 1
ATOM 1904 N N . TYR A 1 233 ? 5.404 -6.318 -3.240 1.00 95.88 233 TYR A N 1
ATOM 1905 C CA . TYR A 1 233 ? 6.486 -7.295 -3.397 1.00 95.88 233 TYR A CA 1
ATOM 1906 C C . TYR A 1 233 ? 6.083 -8.438 -4.327 1.00 95.88 233 TYR A C 1
ATOM 1908 O O . TYR A 1 233 ? 6.835 -8.755 -5.246 1.00 95.88 233 TYR A O 1
ATOM 1916 N N . ILE A 1 234 ? 4.881 -8.995 -4.153 1.00 92.88 234 ILE A N 1
ATOM 1917 C CA . ILE A 1 234 ? 4.365 -10.063 -5.023 1.00 92.88 234 ILE A CA 1
ATOM 1918 C C . ILE A 1 234 ? 4.297 -9.597 -6.482 1.00 92.88 234 ILE A C 1
ATOM 1920 O O . ILE A 1 234 ? 4.784 -10.289 -7.377 1.00 92.88 234 ILE A O 1
ATOM 1924 N N . TYR A 1 235 ? 3.780 -8.391 -6.731 1.00 92.31 235 TYR A N 1
ATOM 1925 C CA . TYR A 1 235 ? 3.738 -7.820 -8.081 1.00 92.31 235 TYR A CA 1
ATOM 1926 C C . TYR A 1 235 ? 5.128 -7.553 -8.664 1.00 92.31 235 TYR A C 1
ATOM 1928 O O . TYR A 1 235 ? 5.378 -7.833 -9.838 1.00 92.31 235 TYR A O 1
ATOM 1936 N N . PHE A 1 236 ? 6.057 -7.033 -7.860 1.00 96.38 236 PHE A N 1
ATOM 1937 C CA . PHE A 1 236 ? 7.445 -6.865 -8.282 1.00 96.38 236 PHE A CA 1
ATOM 1938 C C . PHE A 1 236 ? 8.088 -8.206 -8.654 1.00 96.38 236 PHE A C 1
ATOM 1940 O O . PHE A 1 236 ? 8.730 -8.303 -9.702 1.00 96.38 236 PHE A O 1
ATOM 1947 N N . LEU A 1 237 ? 7.913 -9.232 -7.817 1.00 94.56 237 LEU A N 1
ATOM 1948 C CA . LEU A 1 237 ? 8.517 -10.544 -8.012 1.00 94.56 237 LEU A CA 1
ATOM 1949 C C . LEU A 1 237 ? 8.001 -11.205 -9.294 1.00 94.56 237 LEU A C 1
ATOM 1951 O O . LEU A 1 237 ? 8.808 -11.717 -10.068 1.00 94.56 237 LEU A O 1
ATOM 1955 N N . ASP A 1 238 ? 6.696 -11.124 -9.566 1.00 89.62 238 ASP A N 1
ATOM 1956 C CA . ASP A 1 238 ? 6.100 -11.605 -10.820 1.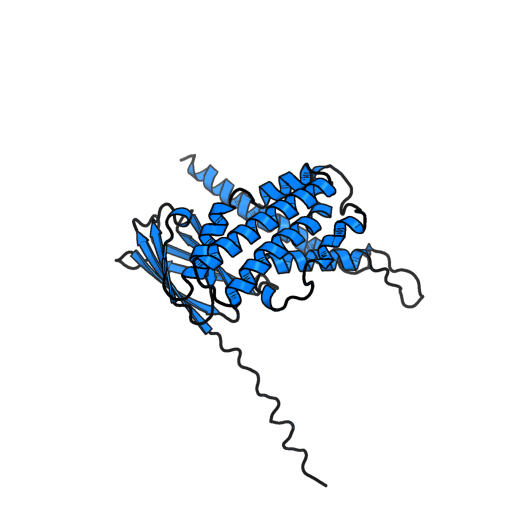00 89.62 238 ASP A CA 1
ATOM 1957 C C . ASP A 1 238 ? 6.762 -10.954 -12.049 1.00 89.62 238 ASP A C 1
ATOM 1959 O O . ASP A 1 238 ? 7.298 -11.637 -12.930 1.00 89.62 238 ASP A O 1
ATOM 1963 N N . GLN A 1 239 ? 6.853 -9.620 -12.058 1.00 90.25 239 GLN A N 1
ATOM 1964 C CA . GLN A 1 239 ? 7.486 -8.871 -13.147 1.00 90.25 239 GLN A CA 1
ATOM 1965 C C . GLN A 1 239 ? 8.984 -9.175 -13.285 1.00 90.25 239 GLN A C 1
ATOM 1967 O O . GLN A 1 239 ? 9.513 -9.271 -14.399 1.00 90.25 239 GLN A O 1
ATOM 1972 N N . TYR A 1 240 ? 9.692 -9.321 -12.164 1.00 93.50 240 TYR A N 1
ATOM 1973 C CA . TYR A 1 240 ? 11.113 -9.657 -12.141 1.00 93.50 240 TYR A CA 1
ATOM 1974 C C . TYR A 1 240 ? 11.371 -11.052 -12.717 1.00 93.50 240 TYR A C 1
ATOM 1976 O O . TYR A 1 240 ? 12.277 -11.222 -13.538 1.00 93.50 240 TYR A O 1
ATOM 1984 N N . LEU A 1 241 ? 10.564 -12.043 -12.331 1.00 90.56 241 LEU A N 1
ATOM 1985 C CA . LEU A 1 241 ? 10.666 -13.405 -12.846 1.00 90.56 241 LEU A CA 1
ATOM 1986 C C . LEU A 1 241 ? 10.347 -13.454 -14.345 1.00 90.56 241 LEU A C 1
ATOM 1988 O O . LEU A 1 241 ? 11.064 -14.116 -15.099 1.00 90.56 241 LEU A O 1
ATOM 1992 N N . GLU A 1 242 ? 9.340 -12.710 -14.811 1.00 85.44 242 GLU A N 1
ATOM 1993 C CA . GLU A 1 242 ? 9.054 -12.567 -16.244 1.00 85.44 242 GLU A CA 1
ATOM 1994 C C . GLU A 1 242 ? 10.240 -11.936 -16.996 1.00 85.44 242 GLU A C 1
ATOM 1996 O O . GLU A 1 242 ? 10.656 -12.429 -18.048 1.00 85.44 242 GLU A O 1
ATOM 2001 N N . TYR A 1 243 ? 10.840 -10.878 -16.445 1.00 88.31 243 TYR A N 1
ATOM 2002 C CA . TYR A 1 243 ? 12.035 -10.249 -17.010 1.00 88.31 243 TYR A CA 1
ATOM 2003 C C . TYR A 1 243 ? 13.221 -11.213 -17.098 1.00 88.31 243 TYR A C 1
ATOM 2005 O O . TYR A 1 243 ? 13.816 -11.344 -18.172 1.00 88.31 243 TYR A O 1
ATOM 2013 N N . LYS A 1 244 ? 13.540 -11.936 -16.020 1.00 88.50 244 LYS A N 1
ATOM 2014 C CA . LYS A 1 244 ? 14.626 -12.927 -16.017 1.00 88.50 244 LYS A CA 1
ATOM 2015 C C . LYS A 1 244 ? 14.387 -14.030 -17.042 1.00 88.50 244 LYS A C 1
ATOM 2017 O O . LYS A 1 244 ? 15.275 -14.295 -17.849 1.00 88.50 244 LYS A O 1
ATOM 2022 N N . ASN A 1 245 ? 13.175 -14.580 -17.095 1.00 83.06 245 ASN A N 1
ATOM 2023 C CA . ASN A 1 245 ? 12.800 -15.587 -18.089 1.00 83.06 245 ASN A CA 1
ATOM 2024 C C . ASN A 1 245 ? 12.944 -15.072 -19.531 1.00 83.06 245 ASN A C 1
ATOM 2026 O O . ASN A 1 245 ? 13.356 -15.832 -20.407 1.00 83.06 245 ASN A O 1
ATOM 2030 N N . SER A 1 246 ? 12.656 -13.790 -19.789 1.00 77.75 246 SER A N 1
ATOM 2031 C CA . SER A 1 246 ? 12.823 -13.197 -21.127 1.00 77.75 246 SER A CA 1
ATOM 2032 C C . SER A 1 246 ? 14.290 -13.056 -21.559 1.00 77.75 246 SER A C 1
ATOM 2034 O O . SER A 1 246 ? 14.586 -13.079 -22.751 1.00 77.75 246 SER A O 1
ATOM 2036 N N . LYS A 1 247 ? 15.226 -12.959 -20.605 1.00 79.12 247 LYS A N 1
ATOM 2037 C CA . LYS A 1 247 ? 16.671 -12.856 -20.873 1.00 79.12 247 LYS A CA 1
ATOM 2038 C C . LYS A 1 247 ? 17.360 -14.225 -20.968 1.00 79.12 247 LYS A C 1
ATOM 2040 O O . LYS A 1 247 ? 18.429 -14.322 -21.565 1.00 79.12 247 LYS A O 1
ATOM 2045 N N . GLU A 1 248 ? 16.772 -15.285 -20.411 1.00 73.25 248 GLU A N 1
ATOM 2046 C CA . GLU A 1 248 ? 17.337 -16.636 -20.482 1.00 73.25 248 GLU A CA 1
ATOM 2047 C C . GLU A 1 248 ? 17.200 -17.253 -21.877 1.00 73.25 248 GLU A C 1
ATOM 2049 O O . GLU A 1 248 ? 16.092 -17.465 -22.371 1.00 73.25 248 GLU A O 1
ATOM 2054 N N . VAL A 1 249 ? 18.324 -17.659 -22.475 1.00 69.50 249 VAL A N 1
ATOM 2055 C CA . VAL A 1 249 ? 18.340 -18.544 -23.647 1.00 69.50 249 VAL A CA 1
ATOM 2056 C C . VAL A 1 249 ? 18.444 -19.989 -23.166 1.00 69.50 249 VAL A C 1
ATOM 2058 O O . VAL A 1 249 ? 19.496 -20.427 -22.708 1.00 69.50 249 VAL A O 1
ATOM 2061 N N . ARG A 1 250 ? 17.345 -20.743 -23.264 1.00 71.94 250 ARG A N 1
ATOM 2062 C CA . ARG A 1 250 ? 17.335 -22.184 -22.965 1.00 71.94 250 ARG A CA 1
ATOM 2063 C C . ARG A 1 250 ? 17.706 -22.974 -24.204 1.00 71.94 250 ARG A C 1
ATOM 2065 O O . ARG A 1 250 ? 17.292 -22.596 -25.293 1.00 71.94 250 ARG A O 1
ATOM 2072 N N . TYR A 1 251 ? 18.412 -24.084 -24.036 1.00 77.69 251 TYR A N 1
ATOM 2073 C CA . TYR A 1 251 ? 18.779 -24.983 -25.127 1.00 77.69 251 TYR A CA 1
ATOM 2074 C C . TYR A 1 251 ? 18.056 -26.320 -24.967 1.00 77.69 251 TYR A C 1
ATOM 2076 O O . TYR A 1 251 ? 17.852 -26.798 -23.852 1.00 77.69 251 TYR A O 1
ATOM 2084 N N . ASN A 1 252 ? 17.624 -26.917 -26.075 1.00 78.50 252 ASN A N 1
ATOM 2085 C CA . ASN A 1 252 ? 17.060 -28.264 -26.063 1.00 78.50 252 ASN A CA 1
ATOM 2086 C C . ASN A 1 252 ? 18.174 -29.317 -25.888 1.00 78.50 252 ASN A C 1
ATOM 2088 O O . ASN A 1 252 ? 19.362 -29.001 -25.930 1.00 78.50 252 ASN A O 1
ATOM 2092 N N . LYS A 1 253 ? 17.798 -30.598 -25.757 1.00 83.06 253 LYS A N 1
ATOM 2093 C CA . LYS A 1 253 ? 18.754 -31.720 -25.635 1.00 83.06 253 LYS A CA 1
ATOM 2094 C C . LYS A 1 253 ? 19.732 -31.869 -26.817 1.00 83.06 253 LYS A C 1
ATOM 2096 O O . LYS A 1 253 ? 20.653 -32.670 -26.740 1.00 83.06 253 LYS A O 1
ATOM 2101 N N . TYR A 1 254 ? 19.510 -31.126 -27.901 1.00 82.81 254 TYR A N 1
ATOM 2102 C CA . TYR A 1 254 ? 20.336 -31.090 -29.105 1.00 82.81 254 TYR A CA 1
ATOM 2103 C C . TYR A 1 254 ? 21.168 -29.797 -29.215 1.00 82.81 254 TYR A C 1
ATOM 2105 O O . TYR A 1 254 ? 21.761 -29.546 -30.258 1.00 82.81 254 TYR A O 1
ATOM 2113 N N . GLY A 1 255 ? 21.196 -28.957 -28.173 1.00 77.44 255 GLY A N 1
ATOM 2114 C CA . GLY A 1 255 ? 21.980 -27.719 -28.144 1.00 77.44 255 GLY A CA 1
ATOM 2115 C C . GLY A 1 255 ? 21.395 -26.561 -28.959 1.00 77.44 255 GLY A C 1
ATOM 2116 O O . GLY A 1 255 ? 22.055 -25.539 -29.106 1.00 77.44 255 GLY A O 1
ATOM 2117 N N . ALA A 1 256 ? 20.168 -26.675 -29.478 1.00 78.31 256 ALA A N 1
ATOM 2118 C CA . ALA A 1 256 ? 19.507 -25.583 -30.193 1.00 78.31 256 ALA A CA 1
ATOM 2119 C C . ALA A 1 256 ? 18.710 -24.692 -29.223 1.00 78.31 256 ALA A C 1
ATOM 2121 O O . ALA A 1 256 ? 18.036 -25.230 -28.335 1.00 78.31 256 ALA A O 1
ATOM 2122 N N . PRO A 1 257 ? 18.737 -23.354 -29.381 1.00 74.88 257 PRO A N 1
ATOM 2123 C CA . PRO A 1 257 ? 17.982 -22.457 -28.520 1.00 74.88 257 PRO A CA 1
ATOM 2124 C C . PRO A 1 257 ? 16.478 -22.718 -28.670 1.00 74.88 257 PRO A C 1
ATOM 2126 O O . PRO A 1 257 ? 15.923 -22.705 -29.768 1.00 74.88 257 PRO A O 1
ATOM 2129 N N . ILE A 1 258 ? 15.805 -22.953 -27.548 1.00 67.56 258 ILE A N 1
ATOM 2130 C CA . ILE A 1 258 ? 14.353 -23.063 -27.458 1.00 67.56 258 ILE A CA 1
ATOM 2131 C C . ILE A 1 258 ? 13.780 -21.692 -27.806 1.00 67.56 258 ILE A C 1
ATOM 2133 O O . ILE A 1 258 ? 14.170 -20.681 -27.207 1.00 67.56 258 ILE A O 1
ATOM 2137 N N . ARG A 1 259 ? 12.868 -21.657 -28.781 1.00 60.50 259 ARG A N 1
ATOM 2138 C CA . ARG A 1 259 ? 12.181 -20.429 -29.185 1.00 60.50 259 ARG A CA 1
ATOM 2139 C C . ARG A 1 259 ? 11.380 -19.847 -28.015 1.00 60.50 259 ARG A C 1
ATOM 2141 O O . ARG A 1 259 ? 10.893 -20.578 -27.154 1.00 60.50 259 ARG A O 1
ATOM 2148 N N . GLU A 1 260 ? 11.287 -18.524 -27.978 1.00 58.09 260 GLU A N 1
ATOM 2149 C CA . GLU A 1 260 ? 10.717 -17.751 -26.867 1.00 58.09 260 GLU A CA 1
ATOM 2150 C C . GLU A 1 260 ? 9.255 -18.125 -26.545 1.00 58.09 260 GLU A C 1
ATOM 2152 O O . GLU A 1 260 ? 8.877 -18.203 -25.377 1.00 58.09 260 GLU A O 1
ATOM 2157 N N . ASP A 1 261 ? 8.464 -18.477 -27.560 1.00 57.09 261 ASP A N 1
ATOM 2158 C CA . ASP A 1 261 ? 7.079 -18.961 -27.464 1.00 57.09 261 ASP A CA 1
ATOM 2159 C C . ASP A 1 261 ? 6.932 -20.308 -26.726 1.00 57.09 261 ASP A C 1
ATOM 2161 O O . ASP A 1 261 ? 5.871 -20.588 -26.167 1.00 57.09 261 ASP A O 1
ATOM 2165 N N . TYR A 1 262 ? 8.005 -21.102 -26.636 1.00 51.44 262 TYR A N 1
ATOM 2166 C CA . TYR A 1 262 ? 8.039 -22.390 -25.929 1.00 51.44 262 TYR A CA 1
ATOM 2167 C C . TYR A 1 262 ? 8.775 -22.334 -24.579 1.00 51.44 262 TYR A C 1
ATOM 2169 O O . TYR A 1 262 ? 8.916 -23.363 -23.919 1.00 51.44 262 TYR A O 1
ATOM 2177 N N . ARG A 1 263 ? 9.221 -21.153 -24.113 1.00 56.50 263 ARG A N 1
ATOM 2178 C CA . ARG A 1 263 ? 9.908 -20.995 -22.808 1.00 56.50 263 ARG A CA 1
ATOM 2179 C C . ARG A 1 263 ? 8.965 -20.995 -21.588 1.00 56.50 263 ARG A C 1
ATOM 2181 O O . ARG A 1 263 ? 9.413 -20.778 -20.467 1.00 56.50 263 ARG A O 1
ATOM 2188 N N . GLY A 1 264 ? 7.681 -21.312 -21.778 1.00 45.28 264 GLY A N 1
ATOM 2189 C CA . GLY A 1 264 ? 6.769 -21.760 -20.713 1.00 45.28 264 GLY A CA 1
ATOM 2190 C C . GLY A 1 264 ? 5.981 -20.688 -19.949 1.00 45.28 264 GLY A C 1
ATOM 2191 O O . GLY A 1 264 ? 5.010 -21.040 -19.292 1.00 45.28 264 GLY A O 1
ATOM 2192 N N . ALA A 1 265 ? 6.297 -19.394 -20.056 1.00 45.97 265 ALA A N 1
ATOM 2193 C CA . ALA A 1 265 ? 5.581 -18.368 -19.281 1.00 45.97 265 ALA A CA 1
ATOM 2194 C C . ALA A 1 265 ? 4.357 -17.773 -20.008 1.00 45.97 265 ALA A C 1
ATOM 2196 O O . ALA A 1 265 ? 3.319 -17.539 -19.397 1.00 45.97 265 ALA A O 1
ATOM 2197 N N . LYS A 1 266 ? 4.418 -17.562 -21.329 1.00 46.38 266 LYS A N 1
ATOM 2198 C CA . LYS A 1 266 ? 3.399 -16.741 -22.010 1.00 46.38 266 LYS A CA 1
ATOM 2199 C C . LYS A 1 266 ? 2.005 -17.382 -22.047 1.00 46.38 266 LYS A C 1
ATOM 2201 O O . LYS A 1 266 ? 1.018 -16.681 -21.884 1.00 46.38 266 LYS A O 1
ATOM 2206 N N . ARG A 1 267 ? 1.904 -18.706 -22.214 1.00 36.41 267 ARG A N 1
ATOM 2207 C CA . ARG A 1 267 ? 0.617 -19.396 -22.431 1.00 36.41 267 ARG A CA 1
ATOM 2208 C C . ARG A 1 267 ? -0.166 -19.677 -21.139 1.00 36.41 267 ARG A C 1
ATOM 2210 O O . ARG A 1 267 ? -1.384 -19.593 -21.164 1.00 36.41 267 ARG A O 1
ATOM 2217 N N . PHE A 1 268 ? 0.517 -19.922 -20.018 1.00 37.84 268 PHE A N 1
ATOM 2218 C CA . PHE A 1 268 ? -0.125 -20.090 -18.703 1.00 37.84 268 PHE A CA 1
ATOM 2219 C C . PHE A 1 268 ? -0.558 -18.743 -18.100 1.00 37.84 268 PHE A C 1
ATOM 2221 O O . PHE A 1 268 ? -1.605 -18.639 -17.464 1.00 37.84 268 PHE A O 1
ATOM 2228 N N . TRP A 1 269 ? 0.219 -17.684 -18.355 1.00 38.75 269 TRP A N 1
ATOM 2229 C CA . TRP A 1 269 ? -0.065 -16.345 -17.847 1.00 38.75 269 TRP A CA 1
ATOM 2230 C C . TRP A 1 269 ? -0.945 -15.499 -18.770 1.00 38.75 269 TRP A C 1
ATOM 2232 O O . TRP A 1 269 ? -1.612 -14.619 -18.254 1.00 38.75 269 TRP A O 1
ATOM 2242 N N . MET A 1 270 ? -1.039 -15.740 -20.086 1.00 39.94 270 MET A N 1
ATOM 2243 C CA . MET A 1 270 ? -1.988 -15.012 -20.955 1.00 39.94 270 MET A CA 1
ATOM 2244 C C . MET A 1 270 ? -3.453 -15.350 -20.650 1.00 39.94 270 MET A C 1
ATOM 2246 O O . MET A 1 270 ? -4.278 -14.438 -20.627 1.00 39.94 270 MET A O 1
ATOM 2250 N N . GLU A 1 271 ? -3.774 -16.607 -20.322 1.00 35.19 271 GLU A N 1
ATOM 2251 C CA . GLU A 1 271 ? -5.119 -16.967 -19.843 1.00 35.19 271 GLU A CA 1
ATOM 2252 C C . GLU A 1 271 ? -5.456 -16.263 -18.515 1.00 35.19 271 GLU A C 1
ATOM 2254 O O . GLU A 1 271 ? -6.591 -15.833 -18.323 1.00 35.19 271 GLU A O 1
ATOM 2259 N N . LYS A 1 272 ? -4.469 -16.042 -17.630 1.00 37.00 272 LYS A N 1
ATOM 2260 C CA . LYS A 1 272 ? -4.666 -15.363 -16.334 1.00 37.00 272 LYS A CA 1
ATOM 2261 C C . LYS A 1 272 ? -4.489 -13.835 -16.357 1.00 37.00 272 LYS A C 1
ATOM 2263 O O . LYS A 1 272 ? -5.125 -13.153 -15.560 1.00 37.00 272 LYS A O 1
ATOM 2268 N N . ARG A 1 273 ? -3.708 -13.266 -17.281 1.00 40.00 273 ARG A N 1
ATOM 2269 C CA . ARG A 1 273 ? -3.524 -11.813 -17.480 1.00 40.00 273 ARG A CA 1
ATOM 2270 C C . ARG A 1 273 ? -4.775 -11.170 -18.053 1.00 40.00 273 ARG A C 1
ATOM 2272 O O . ARG A 1 273 ? -5.146 -10.090 -17.598 1.00 40.00 273 ARG A O 1
ATOM 2279 N N . CYS A 1 274 ? -5.462 -11.853 -18.975 1.00 36.06 274 CYS A N 1
ATOM 2280 C CA . CYS A 1 274 ? -6.802 -11.441 -19.376 1.00 36.06 274 CYS A CA 1
ATOM 2281 C C . CYS A 1 274 ? -7.718 -11.388 -18.154 1.00 36.06 274 CYS A C 1
ATOM 2283 O O . CYS A 1 274 ? -8.381 -10.379 -17.983 1.00 36.06 274 CYS A O 1
ATOM 2285 N N . ILE A 1 275 ? -7.671 -12.374 -17.251 1.00 39.28 275 ILE A N 1
ATOM 2286 C CA . ILE A 1 275 ? -8.485 -12.409 -16.024 1.00 39.28 275 ILE A CA 1
ATOM 2287 C C . ILE A 1 275 ? -8.087 -11.323 -15.007 1.00 39.28 275 ILE A C 1
ATOM 2289 O O . ILE A 1 275 ? -8.983 -10.759 -14.394 1.00 39.28 275 ILE A O 1
ATOM 2293 N N . MET A 1 276 ? -6.806 -10.976 -14.830 1.00 38.62 276 MET A N 1
ATOM 2294 C CA . MET A 1 276 ? -6.373 -9.905 -13.910 1.00 38.62 276 MET A CA 1
ATOM 2295 C C . MET A 1 276 ? -6.774 -8.510 -14.405 1.00 38.62 276 MET A C 1
ATOM 2297 O O . MET A 1 276 ? -7.406 -7.762 -13.660 1.00 38.62 276 MET A O 1
ATOM 2301 N N . PHE A 1 277 ? -6.486 -8.175 -15.670 1.00 38.66 277 PHE A N 1
ATOM 2302 C CA . PHE A 1 277 ? -6.895 -6.891 -16.252 1.00 38.66 277 PHE A CA 1
ATOM 2303 C C . PHE A 1 277 ? -8.418 -6.799 -16.428 1.00 38.66 277 PHE A C 1
ATOM 2305 O O . PHE A 1 277 ? -8.987 -5.729 -16.207 1.00 38.66 277 PHE A O 1
ATOM 2312 N N . TRP A 1 278 ? -9.107 -7.905 -16.755 1.00 32.56 278 TRP A N 1
ATOM 2313 C CA . TRP A 1 278 ? -10.572 -7.926 -16.751 1.00 32.56 278 TRP A CA 1
ATOM 2314 C C . TRP A 1 278 ? -11.151 -7.823 -15.350 1.00 32.56 278 TRP A C 1
ATOM 2316 O O . TRP A 1 278 ? -12.085 -7.054 -15.194 1.00 32.56 278 TRP A O 1
ATOM 2326 N N . ARG A 1 279 ? -10.649 -8.542 -14.335 1.00 34.28 279 ARG A N 1
ATOM 2327 C CA . ARG A 1 279 ? -11.220 -8.504 -12.975 1.00 34.28 279 ARG A CA 1
ATOM 2328 C C . ARG A 1 279 ? -11.092 -7.123 -12.351 1.00 34.28 279 ARG A C 1
ATOM 2330 O O . ARG A 1 279 ? -12.086 -6.650 -11.820 1.00 34.28 279 ARG A O 1
ATOM 2337 N N . MET A 1 280 ? -9.942 -6.456 -12.490 1.00 35.44 280 MET A N 1
ATOM 2338 C CA . MET A 1 280 ? -9.740 -5.083 -11.999 1.00 35.44 280 MET A CA 1
ATOM 2339 C C . MET A 1 280 ? -10.639 -4.067 -12.725 1.00 35.44 280 MET A C 1
ATOM 2341 O O . MET A 1 280 ? -11.233 -3.195 -12.092 1.00 35.44 280 MET A O 1
ATOM 2345 N N . ARG A 1 281 ? -10.821 -4.210 -14.050 1.00 36.88 281 ARG A N 1
ATOM 2346 C CA . ARG A 1 281 ? -11.788 -3.396 -14.810 1.00 36.88 281 ARG A CA 1
ATOM 2347 C C . ARG A 1 281 ? -13.247 -3.767 -14.528 1.00 36.88 281 ARG A C 1
ATOM 2349 O O . ARG A 1 281 ? -14.096 -2.884 -14.589 1.00 36.88 281 ARG A O 1
ATOM 2356 N N . PHE A 1 282 ? -13.564 -5.020 -14.195 1.00 29.94 282 PHE A N 1
ATOM 2357 C CA . PHE A 1 282 ? -14.923 -5.451 -13.851 1.00 29.94 282 PHE A CA 1
ATOM 2358 C C . PHE A 1 282 ? -15.354 -4.874 -12.503 1.00 29.94 282 PHE A C 1
ATOM 2360 O O . PHE A 1 282 ? -16.457 -4.344 -12.413 1.00 29.94 282 PHE A O 1
ATOM 2367 N N . THR A 1 283 ? -14.494 -4.867 -11.480 1.00 35.31 283 THR A N 1
ATOM 2368 C CA . THR A 1 283 ? -14.802 -4.205 -10.197 1.00 35.31 283 THR A CA 1
ATOM 2369 C C . THR A 1 283 ? -14.977 -2.689 -10.346 1.00 35.31 283 THR A C 1
ATOM 2371 O O . THR A 1 283 ? -15.870 -2.118 -9.717 1.00 35.31 283 THR A O 1
ATOM 2374 N N . LEU A 1 284 ? -14.212 -2.033 -11.227 1.00 33.06 284 LEU A N 1
ATOM 2375 C CA . LEU A 1 284 ? -14.380 -0.606 -11.549 1.00 33.06 284 LEU A CA 1
ATOM 2376 C C . LEU A 1 284 ? -15.634 -0.316 -12.406 1.00 33.06 284 LEU A C 1
ATOM 2378 O O . LEU A 1 284 ? -16.318 0.688 -12.190 1.00 33.06 284 LEU A O 1
ATOM 2382 N N . SER A 1 285 ? -15.989 -1.205 -13.341 1.00 29.52 285 SER A N 1
ATOM 2383 C CA . SER A 1 285 ? -17.185 -1.073 -14.189 1.00 29.52 285 SER A CA 1
ATOM 2384 C C . SER A 1 285 ? -18.490 -1.365 -13.440 1.00 29.52 285 SER A C 1
ATOM 2386 O O . SER A 1 285 ? -19.525 -0.789 -13.779 1.00 29.52 285 SER A O 1
ATOM 2388 N N . VAL A 1 286 ? -18.465 -2.247 -12.438 1.00 34.69 286 VAL A N 1
ATOM 2389 C CA . VAL A 1 286 ? -19.632 -2.528 -11.590 1.00 34.69 286 VAL A CA 1
ATOM 2390 C C . VAL A 1 286 ? -19.910 -1.332 -10.675 1.00 34.69 286 VAL A C 1
ATOM 2392 O O . VAL A 1 286 ? -21.051 -0.892 -10.613 1.00 34.69 286 VAL A O 1
ATOM 2395 N N . LYS A 1 287 ? -18.884 -0.701 -10.077 1.00 36.22 287 LYS A N 1
ATOM 2396 C CA . LYS A 1 287 ? -19.069 0.531 -9.281 1.00 36.22 287 LYS A CA 1
ATOM 2397 C C . LYS A 1 287 ? -19.647 1.699 -10.095 1.00 36.22 287 LYS A C 1
ATOM 2399 O O . LYS A 1 287 ? -20.496 2.426 -9.590 1.00 36.22 287 LYS A O 1
ATOM 2404 N N . THR A 1 288 ? -19.247 1.863 -11.357 1.00 32.12 288 THR A N 1
ATOM 2405 C CA . THR A 1 288 ? -19.750 2.952 -12.220 1.00 32.12 288 THR A CA 1
ATOM 2406 C C . THR A 1 288 ? -21.162 2.704 -12.759 1.00 32.12 288 THR A C 1
ATOM 2408 O O . THR A 1 288 ? -21.933 3.653 -12.870 1.00 32.12 288 THR A O 1
ATOM 2411 N N . LYS A 1 289 ? -21.569 1.453 -13.021 1.00 32.44 289 LYS A N 1
ATOM 2412 C CA . LYS A 1 289 ? -22.958 1.150 -13.424 1.00 32.44 289 LYS A CA 1
ATOM 2413 C C . LYS A 1 289 ? -23.968 1.270 -12.280 1.00 32.44 289 LYS A C 1
ATOM 2415 O O . LYS A 1 289 ? -25.087 1.714 -12.532 1.00 32.44 289 LYS A O 1
ATOM 2420 N N . THR A 1 290 ? -23.586 0.944 -11.044 1.00 35.03 290 THR A N 1
ATOM 2421 C CA . THR A 1 290 ? -24.475 1.100 -9.879 1.00 35.03 290 THR A CA 1
ATOM 2422 C C . THR A 1 290 ? -24.708 2.575 -9.530 1.00 35.03 290 THR A C 1
ATOM 2424 O O . THR A 1 290 ? -25.814 2.936 -9.142 1.00 35.03 290 THR A O 1
ATOM 2427 N N . LEU A 1 291 ? -23.718 3.450 -9.754 1.00 31.89 291 LEU A N 1
ATOM 2428 C CA . LEU A 1 291 ? -23.865 4.906 -9.594 1.00 31.89 291 LEU A CA 1
ATOM 2429 C C . LEU A 1 291 ? -24.785 5.532 -10.661 1.00 31.89 291 LEU A C 1
ATOM 2431 O O . LEU A 1 291 ? -25.625 6.358 -10.324 1.00 31.89 291 LEU A O 1
ATOM 2435 N N . ILE A 1 292 ? -24.716 5.083 -11.920 1.00 33.50 292 ILE A N 1
ATOM 2436 C CA . ILE A 1 292 ? -25.548 5.630 -13.013 1.00 33.50 292 ILE A CA 1
ATOM 2437 C C . ILE A 1 292 ? -27.018 5.168 -12.921 1.00 33.50 292 ILE A C 1
ATOM 2439 O O . ILE A 1 292 ? -27.918 5.874 -13.370 1.00 33.50 292 ILE A O 1
ATOM 2443 N N . GLN A 1 293 ? -27.304 4.009 -12.312 1.00 31.64 293 GLN A N 1
ATOM 2444 C CA . GLN A 1 293 ? -28.689 3.565 -12.077 1.00 31.64 293 GLN A CA 1
ATOM 2445 C C . GLN A 1 293 ? -29.359 4.211 -10.852 1.00 31.64 293 GLN A C 1
ATOM 2447 O O . GLN A 1 293 ? -30.586 4.174 -10.763 1.00 31.64 293 GLN A O 1
ATOM 2452 N N . LEU A 1 294 ? -28.592 4.818 -9.941 1.00 34.44 294 LEU A N 1
ATOM 2453 C CA . LEU A 1 294 ? -29.117 5.530 -8.768 1.00 34.44 294 LEU A CA 1
ATOM 2454 C C . LEU A 1 294 ? -29.399 7.021 -9.031 1.00 34.44 294 LEU A C 1
ATOM 2456 O O . LEU A 1 294 ? -30.133 7.624 -8.259 1.00 34.44 294 LEU A O 1
ATOM 2460 N N . GLU A 1 295 ? -28.900 7.598 -10.129 1.00 32.22 295 GLU A N 1
ATOM 2461 C CA . GLU A 1 295 ? -29.189 8.988 -10.540 1.00 32.22 295 GLU A CA 1
ATOM 2462 C C . GLU A 1 295 ? -30.362 9.121 -11.537 1.00 32.22 295 GLU A C 1
ATOM 2464 O O . GLU A 1 295 ? -30.679 10.222 -11.979 1.00 32.22 295 GLU A O 1
ATOM 2469 N N . MET A 1 296 ? -31.045 8.021 -11.886 1.00 35.16 296 MET A N 1
ATOM 2470 C CA . MET A 1 296 ? -32.215 8.027 -12.787 1.00 35.16 296 MET A CA 1
ATOM 2471 C C . MET A 1 296 ? -33.509 7.488 -12.145 1.00 35.16 296 MET A C 1
ATOM 2473 O O . MET A 1 296 ? -34.351 6.908 -12.836 1.00 35.16 296 MET A O 1
ATOM 2477 N N . LYS A 1 297 ? -33.695 7.685 -10.837 1.00 37.97 297 LYS A N 1
ATOM 2478 C CA . LYS A 1 297 ? -34.989 7.509 -10.161 1.00 37.97 297 LYS A CA 1
ATOM 2479 C C . LYS A 1 297 ? -35.309 8.682 -9.253 1.00 37.97 297 LYS A C 1
ATOM 2481 O O . LYS A 1 297 ? -34.398 9.097 -8.510 1.00 37.97 297 LYS A O 1
#

Foldseek 3Di:
DDDPPPPPVVPPPPVPLQFFKAKEKEAEAAAPDQKKKKWDALALVVSHIDIDIFGADPRRMDMDIDGDSAWAWIWIDGPPEIFIAITDGPWYKYWYAYNVYSLVGTQIDGGSRLLRVLRSVLCVVCVCVDPVNLLVCLQPDDLVRNLVVLVVVLVVQVVSVVVSCVVDPDDPLSVLQSNLQSLLLSLLSLLCSLPSNCVNVVHDGSHDDPVVSVPSVVVDDLDDPSCSNPSSNVSNNVSVVVVVLQPDFDADPVRHTDDSVPSPDCPVCVVVVCVVVVVVVVVVVVVVVVVVVVVPD

Nearest PDB structures (foldseek):
  6czt-assembly1_A  TM=7.347E-01  e=1.775E-02  Pseudomonas aeruginosa PAO1
  4gqz-assembly2_C  TM=5.864E-01  e=5.713E-01  Salmonella enterica subsp. enterica serovar Typhimurium str. LT2

Radius of gyration: 23.06 Å; Cα contacts (8 Å, |Δi|>4): 373; chains: 1; bounding box: 59×66×52 Å

pLDDT: mean 83.98, std 21.49, range [29.52, 98.69]

Solvent-accessible surface area (backbone atoms only — not comparable to full-atom values): 16810 Å² total; per-residue (Å²): 138,81,90,69,83,75,72,70,75,76,78,69,74,70,76,73,80,70,66,30,51,24,36,42,34,34,38,42,46,74,57,73,50,64,49,40,36,39,40,36,56,78,36,83,87,81,60,42,77,38,76,46,78,42,66,49,45,98,86,33,30,46,75,46,80,42,79,32,90,64,55,37,61,32,37,43,36,39,79,96,30,61,41,65,39,61,48,42,71,69,25,45,29,35,41,36,26,36,33,85,40,39,68,86,45,58,41,58,34,61,48,54,10,60,51,32,45,49,49,46,53,48,49,65,74,45,56,81,70,33,73,69,48,51,50,53,45,33,51,73,41,55,74,68,58,39,51,54,50,43,52,55,50,40,51,53,51,50,55,51,50,56,54,48,56,76,76,48,75,64,55,72,67,53,52,48,39,57,52,38,48,48,52,21,46,44,51,25,50,65,60,45,36,33,44,49,23,19,63,70,63,81,43,70,65,69,44,90,72,63,73,74,74,60,54,62,62,78,78,52,74,88,80,51,84,78,31,68,64,33,70,39,39,54,54,25,50,55,52,48,53,52,52,52,59,72,69,57,85,49,60,45,102,82,71,46,73,56,55,77,93,73,69,68,56,67,74,70,44,49,68,47,47,53,49,51,62,45,49,59,48,45,59,55,50,51,57,54,52,58,54,60,62,61,76,75,115

Mean predicted aligned error: 10.16 Å

Secondary structure (DSSP, 8-state):
----TTSSGGG-------PEEEEEEEEEES-SSSEEEEEEEEETTTTEEEEEEEEPPTTSEEEEEEEESS-EEEEEEETTEEEEEEE-TT-EEEEEEETT-HHHH-EEEEETHHHHHHHHHHHHHHTTS-HHHHHHHHHHS-HHHHHHHHHHHHHHHHHHHHHHHTTSPPPHHHHHHHHHHHHHHHHHHHHHHHHHHHHHTTPPSSPP--TTGGGGGGGS-SS-GGGTT-HHHHHHHHHHHHHHHHH---B-TTSPBPPGGGSSSHHHHHHHHHHHHHHHHHHHHHHHHHHHHHS--